Protein 3RWX (pdb70)

Structure (mmCIF, N/CA/C/O backbone):
data_3RWX
#
_entry.id   3RWX
#
_cell.length_a   154.154
_cell.length_b   154.154
_cell.length_c   40.164
_cell.angle_alpha   90.000
_cell.angle_beta   90.000
_cell.angle_gamma   120.000
#
_symmetry.space_group_name_H-M   'P 31 2 1'
#
loop_
_entity.id
_entity.type
_entity.pdbx_description
1 polymer 'Hypothetical bacterial outer membrane protein'
2 non-polymer 'SULFATE ION'
3 non-polymer GLYCEROL
4 water water
#
loop_
_atom_site.group_PDB
_atom_site.id
_atom_site.type_symbol
_atom_site.label_atom_id
_atom_site.label_alt_id
_atom_site.label_comp_id
_atom_site.label_asym_id
_atom_site.label_entity_id
_atom_site.label_seq_id
_atom_site.pdbx_PDB_ins_code
_atom_site.Cartn_x
_atom_site.Cartn_y
_atom_site.Cartn_z
_atom_site.occupancy
_atom_site.B_iso_or_equiv
_atom_site.auth_seq_id
_atom_site.auth_comp_id
_atom_site.auth_asym_id
_atom_site.auth_atom_id
_atom_site.pdbx_PDB_model_num
ATOM 1 N N . THR A 1 8 ? -21.290 27.312 25.252 1.00 54.84 30 THR A N 1
ATOM 2 C CA . THR A 1 8 ? -21.058 28.791 25.033 1.00 53.84 30 THR A CA 1
ATOM 3 C C . THR A 1 8 ? -20.815 29.154 23.560 1.00 52.18 30 THR A C 1
ATOM 4 O O . THR A 1 8 ? -19.794 28.791 22.962 1.00 52.77 30 THR A O 1
ATOM 8 N N . ASN A 1 9 ? -21.764 29.888 22.996 1.00 50.18 31 ASN A N 1
ATOM 9 C CA . ASN A 1 9 ? -21.732 30.244 21.587 1.00 48.57 31 ASN A CA 1
ATOM 10 C C . ASN A 1 9 ? -20.743 31.396 21.298 1.00 47.05 31 ASN A C 1
ATOM 11 O O . ASN A 1 9 ? -20.153 31.967 22.215 1.00 46.14 31 ASN A O 1
ATOM 27 N N . ALA A 1 11 ? -21.127 34.395 20.030 1.00 39.01 33 ALA A N 1
ATOM 28 C CA . ALA A 1 11 ? -21.586 35.708 20.494 1.00 37.30 33 ALA A CA 1
ATOM 29 C C . ALA A 1 11 ? -21.245 35.980 21.970 1.00 36.89 33 ALA A C 1
ATOM 30 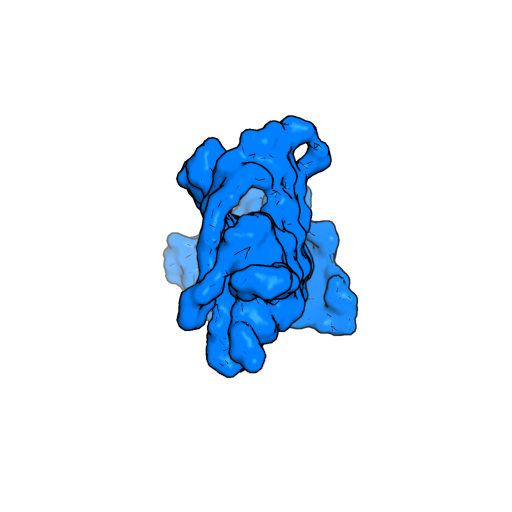O O . ALA A 1 11 ? -20.884 37.093 22.342 1.00 36.49 33 ALA A O 1
ATOM 32 N N . GLN A 1 12 ? -21.366 34.967 22.808 1.00 36.82 34 GLN A N 1
ATOM 33 C CA . GLN A 1 12 ? -21.055 35.109 24.219 1.00 37.19 34 GLN A CA 1
ATOM 34 C C . GLN A 1 12 ? -19.567 35.265 24.470 1.00 37.34 34 GLN A C 1
ATOM 35 O O . GLN A 1 12 ? -19.146 35.985 25.379 1.00 36.48 34 GLN A O 1
ATOM 41 N N . GLU A 1 13 ? -18.787 34.616 23.613 1.00 37.90 35 GLU A N 1
ATOM 42 C CA . GLU A 1 13 ? -17.338 34.670 23.638 1.00 38.47 35 GLU A CA 1
ATOM 43 C C . GLU A 1 13 ? -16.832 36.096 23.476 1.00 36.37 35 GLU A C 1
ATOM 44 O O . GLU A 1 13 ? -15.740 36.404 23.921 1.00 37.06 35 GLU A O 1
ATOM 50 N N . ILE A 1 14 ? -17.608 36.968 22.834 1.00 34.44 36 ILE A N 1
ATOM 51 C CA . ILE A 1 14 ? -17.186 38.379 22.665 1.00 32.63 36 ILE A CA 1
ATOM 52 C C . ILE A 1 14 ? -18.118 39.395 23.347 1.00 31.28 36 ILE A C 1
ATOM 53 O O . ILE A 1 14 ? -17.901 40.587 23.262 1.00 31.17 36 ILE A O 1
ATOM 58 N N . ALA A 1 15 ? -19.133 38.912 24.050 1.00 30.53 37 ALA A N 1
ATOM 59 C CA . ALA A 1 15 ? -20.067 39.768 24.778 1.00 29.29 37 ALA A CA 1
ATOM 60 C C . ALA A 1 15 ? -19.345 40.687 25.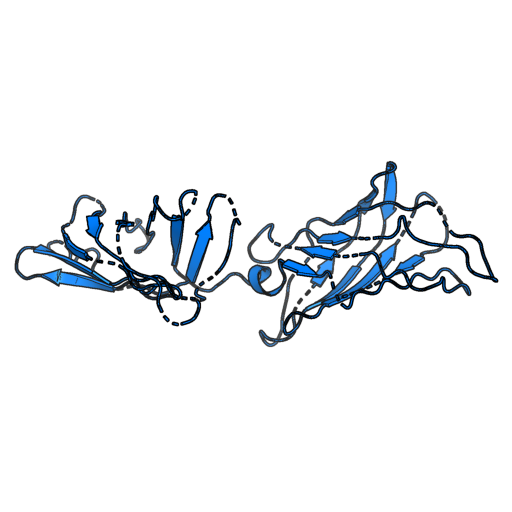766 1.00 28.39 37 ALA A C 1
ATOM 61 O O . ALA A 1 15 ? -18.356 40.282 26.395 1.00 29.02 37 ALA A O 1
ATOM 63 N N . GLY A 1 16 ? -19.842 41.914 25.904 1.00 26.75 38 GLY A N 1
ATOM 64 C CA . GLY A 1 16 ? -19.337 42.822 26.918 1.00 26.37 38 GLY A CA 1
ATOM 65 C C . GLY A 1 16 ? -19.423 44.319 26.658 1.00 25.29 38 GLY A C 1
ATOM 66 O O . GLY A 1 16 ? -19.780 44.762 25.584 1.00 24.82 38 GLY A O 1
ATOM 78 N N . TYR A 1 18 ? -17.063 47.506 26.525 1.00 24.67 40 TYR A N 1
ATOM 79 C CA . TYR A 1 18 ? -15.689 47.841 26.277 1.00 24.50 40 TYR A CA 1
ATOM 80 C C . TYR A 1 18 ? -15.551 49.338 26.280 1.00 24.59 40 TYR A C 1
ATOM 81 O O . TYR A 1 18 ? -16.354 50.029 25.664 1.00 24.51 40 TYR A O 1
ATOM 90 N N . GLU A 1 19 ? -14.529 49.842 26.965 1.00 25.85 41 GLU A N 1
ATOM 91 C CA . GLU A 1 19 ? -14.356 51.286 27.151 1.00 25.96 41 GLU A CA 1
ATOM 92 C C . GLU A 1 19 ? -13.068 51.776 26.551 1.00 25.87 41 GLU A C 1
ATOM 93 O O . GLU A 1 19 ? -12.026 51.106 26.639 1.00 26.60 41 GLU A O 1
ATOM 99 N N . GLY A 1 20 ? -13.125 52.952 25.936 1.00 25.26 42 GLY A N 1
ATOM 100 C CA . GLY A 1 20 ? -11.912 53.557 25.452 1.00 24.55 42 GLY A CA 1
ATOM 101 C C . GLY A 1 20 ? -12.158 54.900 24.830 1.00 24.32 42 GLY A C 1
ATOM 102 O O . GLY A 1 20 ? -12.937 55.713 25.356 1.00 24.24 42 GLY A O 1
ATOM 103 N N . TYR A 1 21 ? -11.484 55.141 23.710 1.00 23.88 43 TYR A N 1
ATOM 104 C CA . TYR A 1 21 ? -11.572 56.428 23.055 1.00 23.96 43 TYR A CA 1
ATOM 105 C C . TYR A 1 21 ? -11.648 56.256 21.535 1.00 24.14 43 TYR A C 1
ATOM 106 O O . TYR A 1 21 ? -11.418 55.172 21.005 1.00 23.91 43 TYR A O 1
ATOM 115 N N . SER A 1 22 ? -12.026 57.326 20.856 1.00 24.24 44 SER A N 1
ATOM 116 C CA . SER A 1 22 ? -12.304 57.259 19.451 1.00 25.06 44 SER A CA 1
ATOM 117 C C . SER A 1 22 ? -11.538 58.338 18.706 1.00 25.68 44 SER A C 1
ATOM 118 O O . SER A 1 22 ? -11.517 59.496 19.115 1.00 26.37 44 SER A O 1
ATOM 121 N N . ILE A 1 23 ? -10.900 57.925 17.618 1.00 26.24 45 ILE A N 1
ATOM 122 C CA . ILE A 1 23 ? -10.051 58.762 16.806 1.00 26.45 45 ILE A CA 1
ATOM 123 C C . ILE A 1 23 ? -10.587 58.801 15.381 1.00 26.33 45 ILE A C 1
ATOM 124 O O . ILE A 1 23 ? -10.918 57.769 14.815 1.00 26.12 45 ILE A O 1
ATOM 129 N N . GLY A 1 24 ? -10.643 60.000 14.806 1.00 26.32 46 GLY A N 1
ATOM 130 C CA . GLY A 1 24 ? -11.204 60.211 13.474 1.00 26.75 46 GLY A CA 1
ATOM 131 C C . GLY A 1 24 ? -10.205 60.661 12.422 1.00 26.73 46 GLY A C 1
ATOM 132 O O . GLY A 1 24 ? -9.278 61.409 12.711 1.00 26.74 46 GLY A O 1
ATOM 133 N N . ASN A 1 25 ? -10.418 60.210 11.191 1.00 27.56 47 ASN A N 1
ATOM 134 C CA . ASN A 1 25 ? -9.565 60.539 10.051 1.00 28.28 47 ASN A CA 1
ATOM 135 C C . ASN A 1 25 ? -10.491 60.716 8.870 1.00 27.93 47 ASN A C 1
ATOM 136 O O . ASN A 1 25 ? -11.395 59.906 8.679 1.00 27.91 47 ASN A O 1
ATOM 141 N N . CYS A 1 26 ? -10.290 61.798 8.111 1.00 27.52 48 CYS A N 1
ATOM 142 C CA . CYS A 1 26 ? -10.941 62.009 6.817 1.00 27.46 48 CYS A CA 1
ATOM 143 C C . CYS A 1 26 ? -9.949 62.719 5.889 1.00 27.95 48 CYS A C 1
ATOM 144 O O . CYS A 1 26 ? -8.776 62.810 6.208 1.00 26.86 48 CYS A O 1
ATOM 147 N N . ALA A 1 27 ? -10.422 63.225 4.752 1.00 29.03 49 ALA A N 1
ATOM 148 C CA . ALA A 1 27 ? -9.549 63.876 3.767 1.00 30.19 49 ALA A CA 1
ATOM 149 C C . ALA A 1 27 ? -8.944 65.156 4.325 1.00 30.53 49 ALA A C 1
ATOM 150 O O . ALA A 1 27 ? -7.867 65.581 3.899 1.00 30.30 49 ALA A O 1
ATOM 160 N N . PHE A 1 29 ? -8.651 66.012 7.928 1.00 29.16 51 PHE A N 1
ATOM 161 C CA . PHE A 1 29 ? -7.889 65.961 9.146 1.00 28.01 51 PHE A CA 1
ATOM 162 C C . PHE A 1 29 ? -7.554 64.548 9.488 1.00 27.45 51 PHE A C 1
ATOM 163 O O . PHE A 1 29 ? -8.190 63.607 9.006 1.00 28.10 51 PHE A O 1
ATOM 171 N N . THR A 1 30 ? -6.519 64.405 10.293 1.00 26.77 52 THR A N 1
ATOM 172 C CA A THR A 1 30 ? -6.115 63.104 10.755 0.50 26.91 52 THR A CA 1
ATOM 173 C CA B THR A 1 30 ? -6.075 63.111 10.743 0.50 26.81 52 THR A CA 1
ATOM 174 C C . THR A 1 30 ? -5.956 63.112 12.271 1.00 26.19 52 THR A C 1
ATOM 175 O O . THR A 1 30 ? -5.754 64.157 12.873 1.00 25.52 52 THR A O 1
ATOM 182 N N . ASP A 1 31 ? -6.091 61.935 12.878 1.00 26.25 53 ASP A N 1
ATOM 183 C CA . ASP A 1 31 ? -5.874 61.741 14.320 1.00 25.91 53 ASP A CA 1
ATOM 184 C C . ASP A 1 31 ? -6.644 62.701 15.231 1.00 25.57 53 ASP A C 1
ATOM 185 O O . ASP A 1 31 ? -6.120 63.204 16.185 1.00 25.23 53 ASP A O 1
ATOM 190 N N . TYR A 1 32 ? -7.916 62.893 14.939 1.00 26.07 54 TYR A N 1
ATOM 191 C CA . TYR A 1 32 ? -8.759 63.805 15.664 1.00 26.38 54 TYR A CA 1
ATOM 192 C C . TYR A 1 32 ? -9.574 63.042 16.709 1.00 26.23 54 TYR A C 1
ATOM 193 O O . TYR A 1 32 ? -10.122 61.997 16.426 1.00 27.16 54 TYR A O 1
ATOM 202 N N . VAL A 1 33 ? -9.665 63.559 17.919 1.00 25.79 55 VAL A N 1
ATOM 203 C CA . VAL A 1 33 ? -10.403 62.875 18.964 1.00 25.34 55 VAL A CA 1
ATOM 204 C C . VAL A 1 33 ? -11.901 63.105 18.791 1.00 26.21 55 VAL A C 1
ATOM 205 O O . VAL A 1 33 ? -12.395 64.233 18.886 1.00 26.62 55 VAL A O 1
ATOM 217 N N . GLY A 1 35 ? -14.007 61.261 20.627 1.00 28.50 57 GLY A N 1
ATOM 218 C CA . GLY A 1 35 ? -14.501 61.083 21.995 1.00 29.07 57 GLY A CA 1
ATOM 219 C C . GLY A 1 35 ? -13.451 60.458 22.886 1.00 29.72 57 GLY A C 1
ATOM 220 O O . GLY A 1 35 ? -12.700 59.578 22.460 1.00 29.65 57 GLY A O 1
ATOM 221 N N . GLU A 1 36 ? -13.404 60.909 24.133 1.00 31.28 58 GLU A N 1
ATOM 222 C CA . GLU A 1 36 ? -12.429 60.422 25.100 1.00 32.36 58 GLU A CA 1
ATOM 223 C C . GLU A 1 36 ? -12.952 59.263 25.900 1.00 32.70 58 GLU A C 1
ATOM 224 O O . GLU A 1 36 ? -12.155 58.452 26.346 1.00 34.19 58 GLU A O 1
ATOM 237 N N . SER A 1 38 ? -15.465 56.769 25.075 1.00 29.04 60 SER A N 1
ATOM 238 C CA . SER A 1 38 ? -16.363 56.036 24.208 1.00 28.12 60 SER A CA 1
ATOM 239 C C . SER A 1 38 ? -16.698 54.693 24.808 1.00 27.18 60 SER A C 1
ATOM 240 O O . SER A 1 38 ? -15.903 54.155 25.571 1.00 27.44 60 SER A O 1
ATOM 243 N N . VAL A 1 39 ? -17.860 54.142 24.449 1.00 26.26 61 VAL A N 1
ATOM 244 C CA . VAL A 1 39 ? -18.311 52.827 24.960 1.00 25.57 61 VAL A CA 1
ATOM 245 C C . VAL A 1 39 ? -18.807 51.994 23.797 1.00 25.65 61 VAL A C 1
ATOM 246 O O . VAL A 1 39 ? -19.573 52.479 22.972 1.00 25.53 61 VAL A O 1
ATOM 250 N N . ALA A 1 40 ? -18.358 50.744 23.708 1.00 25.90 62 ALA A N 1
ATOM 251 C CA . ALA A 1 40 ? -18.947 49.781 22.763 1.00 25.47 62 ALA A CA 1
ATOM 252 C C . ALA A 1 40 ? -19.523 48.621 23.555 1.00 25.81 62 ALA A C 1
ATOM 253 O O . ALA A 1 40 ? -18.870 48.089 24.434 1.00 26.97 62 ALA A O 1
ATOM 255 N N . THR A 1 41 ? -20.761 48.250 23.253 1.00 26.09 63 THR A N 1
ATOM 256 C CA . THR A 1 41 ? -21.475 47.208 23.953 1.00 25.95 63 THR A CA 1
ATOM 257 C C . THR A 1 41 ? -21.917 46.143 22.961 1.00 25.75 63 THR A C 1
ATOM 258 O O . THR A 1 41 ? -22.545 46.436 21.976 1.00 26.11 63 THR A O 1
ATOM 262 N N . ILE A 1 42 ? -21.546 44.905 23.229 1.00 25.87 64 ILE A N 1
ATOM 263 C CA . ILE A 1 42 ? -21.900 43.772 22.408 1.00 25.74 64 ILE A CA 1
ATOM 264 C C . ILE A 1 42 ? -22.751 42.830 23.252 1.00 26.26 64 ILE A C 1
ATOM 265 O O . ILE A 1 42 ? -22.274 42.313 24.262 1.00 26.72 64 ILE A O 1
ATOM 270 N N . VAL A 1 43 ? -23.995 42.616 22.843 1.00 25.91 65 VAL A N 1
ATOM 271 C CA . VAL A 1 43 ? -24.926 41.828 23.603 1.00 26.18 65 VAL A CA 1
ATOM 272 C C . VAL A 1 43 ? -25.530 40.701 22.734 1.00 27.29 65 VAL A C 1
ATOM 273 O O . VAL A 1 43 ? -26.174 40.983 21.729 1.00 27.07 65 VAL A O 1
ATOM 277 N N . PRO A 1 44 ? -25.349 39.433 23.136 1.00 28.32 66 PRO A N 1
ATOM 278 C CA . PRO A 1 44 ? -25.949 38.281 22.456 1.00 29.22 66 PRO A CA 1
ATOM 279 C C . PRO A 1 44 ? -27.470 38.242 22.438 1.00 29.93 66 PRO A C 1
ATOM 280 O O . PRO A 1 44 ? -28.112 38.632 23.407 1.00 29.93 66 PRO A O 1
ATOM 284 N N . ASN A 1 45 ? -28.023 37.775 21.319 1.00 30.72 67 ASN A N 1
ATOM 285 C CA . ASN A 1 45 ? -29.455 37.527 21.176 1.00 31.90 67 ASN A CA 1
ATOM 286 C C . ASN A 1 45 ? -29.714 36.050 21.375 1.00 32.98 67 ASN A C 1
ATOM 287 O O . ASN A 1 45 ? -28.786 35.253 21.331 1.00 32.66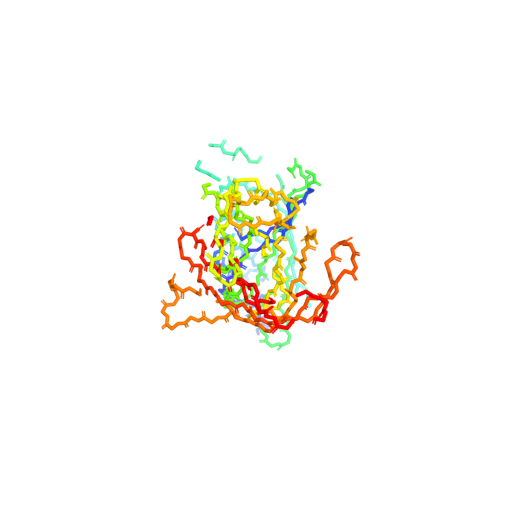 67 ASN A O 1
ATOM 292 N N . GLU A 1 46 ? -30.972 35.677 21.579 1.00 34.90 68 GLU A N 1
ATOM 293 C CA . GLU A 1 46 ? -31.312 34.262 21.776 1.00 37.00 68 GLU A CA 1
ATOM 294 C C . GLU A 1 46 ? -30.862 33.375 20.609 1.00 36.59 68 GLU A C 1
ATOM 295 O O . GLU A 1 46 ? -30.471 32.244 20.827 1.00 37.58 68 GLU A O 1
ATOM 301 N N . ASP A 1 47 ? -30.893 33.894 19.381 1.00 36.06 69 ASP A N 1
ATOM 302 C CA . ASP A 1 47 ? -30.523 33.112 18.193 1.00 36.00 69 ASP A CA 1
ATOM 303 C C . ASP A 1 47 ? -29.026 33.037 17.913 1.00 35.24 69 ASP A C 1
ATOM 304 O O . ASP A 1 47 ? -28.627 32.515 16.870 1.00 35.01 69 ASP A O 1
ATOM 309 N N . GLY A 1 48 ? -28.194 33.600 18.791 1.00 34.20 70 GLY A N 1
ATOM 310 C CA . GLY A 1 48 ? -26.741 33.589 18.565 1.00 33.25 70 GLY A CA 1
ATOM 311 C C . GLY A 1 48 ? -26.157 34.758 17.783 1.00 31.94 70 GLY A C 1
ATOM 312 O O . GLY A 1 48 ? -24.945 34.801 17.563 1.00 31.31 70 GLY A O 1
ATOM 313 N N . THR A 1 49 ? -26.997 35.711 17.374 1.00 30.70 71 THR A N 1
ATOM 314 C CA . THR A 1 49 ? -26.512 36.952 16.802 1.00 29.44 71 THR A CA 1
ATOM 315 C C . THR A 1 49 ? -26.176 37.945 17.928 1.00 29.04 71 THR A C 1
ATOM 316 O O . THR A 1 49 ? -26.379 37.643 19.111 1.00 28.63 71 THR A O 1
ATOM 320 N N . ILE A 1 50 ? -25.640 39.112 17.555 1.00 27.81 72 ILE A N 1
ATOM 321 C CA . ILE A 1 50 ? -25.357 40.161 18.508 1.00 27.20 72 ILE A CA 1
ATOM 322 C C . ILE A 1 50 ? -25.958 41.492 18.071 1.00 27.15 72 ILE A C 1
ATOM 323 O O . ILE A 1 50 ? -26.160 41.759 16.878 1.00 27.03 72 ILE A O 1
ATOM 328 N N . ASN A 1 51 ? -26.262 42.308 19.070 1.00 26.67 73 ASN A N 1
ATOM 329 C CA . ASN A 1 51 ? -26.500 43.720 18.883 1.00 26.34 73 ASN A CA 1
ATOM 330 C C . ASN A 1 51 ? -25.288 44.500 19.388 1.00 25.71 73 ASN A C 1
ATOM 331 O O . ASN A 1 51 ? -24.768 44.215 20.458 1.00 25.20 73 ASN A O 1
ATOM 336 N N . VAL A 1 52 ? -24.860 45.480 18.605 1.00 25.24 74 VAL A N 1
ATOM 337 C CA . VAL A 1 52 ? -23.714 46.289 18.940 1.00 24.94 74 VAL A CA 1
ATOM 338 C C . VAL A 1 52 ? -24.176 47.727 19.045 1.00 24.81 74 VAL A C 1
ATOM 339 O O . VAL A 1 52 ? -24.843 48.226 18.150 1.00 24.79 74 VAL A O 1
ATOM 343 N N . THR A 1 53 ? -23.811 48.378 20.138 1.00 25.09 75 THR A N 1
ATOM 344 C CA . THR A 1 53 ? -23.987 49.811 20.291 1.00 25.97 75 THR A CA 1
ATOM 345 C C . THR A 1 53 ? -22.603 50.448 20.514 1.00 26.08 75 THR A C 1
ATOM 346 O O . THR A 1 53 ? -21.905 50.090 21.439 1.00 26.60 75 THR A O 1
ATOM 350 N N . TYR A 1 54 ? -22.218 51.378 19.650 1.00 26.05 76 TYR A N 1
ATOM 351 C CA . TYR A 1 54 ? -20.949 52.054 19.752 1.00 25.93 76 TYR A CA 1
ATOM 352 C C . TYR A 1 54 ? -21.193 53.540 19.891 1.00 26.61 76 TYR A C 1
ATOM 353 O O . TYR A 1 54 ? -21.573 54.203 18.929 1.00 27.08 76 TYR A O 1
ATOM 362 N N . ASP A 1 55 ? -21.015 54.049 21.103 1.00 27.28 77 ASP A N 1
ATOM 363 C CA A ASP A 1 55 ? -21.111 55.475 21.355 0.50 27.33 77 ASP A CA 1
ATOM 364 C CA B ASP A 1 55 ? -21.115 55.476 21.378 0.50 28.00 77 ASP A CA 1
ATOM 365 C C . ASP A 1 55 ? -19.718 56.061 21.216 1.00 27.52 77 ASP A C 1
ATOM 366 O O . ASP A 1 55 ? -18.883 55.934 22.102 1.00 27.87 77 ASP A O 1
ATOM 375 N N . SER A 1 56 ? -19.464 56.684 20.079 1.00 27.65 78 SER A N 1
ATOM 376 C CA . SER A 1 56 ? -18.146 57.158 19.754 1.00 27.83 78 SER A CA 1
ATOM 377 C C . SER A 1 56 ? -17.816 58.452 20.422 1.00 28.45 78 SER A C 1
ATOM 378 O O . SER A 1 56 ? -16.643 58.812 20.461 1.00 29.27 78 SER A O 1
ATOM 381 N N . GLY A 1 57 ? -18.842 59.177 20.872 1.00 29.17 79 GLY A N 1
ATOM 382 C CA . GLY A 1 57 ? -18.691 60.531 21.373 1.00 29.31 79 GLY A CA 1
ATOM 383 C C . GLY A 1 57 ? -19.033 61.597 20.347 1.00 30.06 79 GLY A C 1
ATOM 384 O O . GLY A 1 57 ? -19.263 62.753 20.687 1.00 30.85 79 GLY A O 1
ATOM 385 N N . SER A 1 58 ? -19.037 61.237 19.076 1.00 30.62 80 SER A N 1
ATOM 386 C CA . SER A 1 58 ? -19.475 62.156 18.036 1.00 31.09 80 SER A CA 1
ATOM 387 C C . SER A 1 58 ? -20.498 61.449 17.150 1.00 31.28 80 SER A C 1
ATOM 388 O O . SER A 1 58 ? -20.620 61.722 15.954 1.00 31.52 80 SER A O 1
ATOM 391 N N . GLY A 1 59 ? -21.256 60.541 17.756 1.00 31.22 81 GLY A N 1
ATOM 392 C CA . GLY A 1 59 ? -22.212 59.739 17.017 1.00 31.33 81 GLY A CA 1
ATOM 393 C C . GLY A 1 59 ? -22.336 58.358 17.610 1.00 31.05 81 GLY A C 1
ATOM 394 O O . GLY A 1 59 ? -21.346 57.765 17.992 1.00 30.52 81 GLY A O 1
ATOM 395 N N . GLU A 1 60 ? -23.566 57.864 17.687 1.00 31.57 82 GLU A N 1
ATOM 396 C CA . GLU A 1 60 ? -23.857 56.529 18.157 1.00 31.92 82 GLU A CA 1
ATOM 397 C C . GLU A 1 60 ? -24.196 55.599 16.995 1.00 31.28 82 GLU A C 1
ATOM 398 O O . GLU A 1 60 ? -25.178 55.818 16.281 1.00 30.80 82 GLU A O 1
ATOM 404 N N . PHE A 1 61 ? -23.392 54.542 16.850 1.00 30.23 83 PHE A N 1
ATOM 405 C CA . PHE A 1 61 ? -23.508 53.594 15.770 1.00 29.78 83 PHE A CA 1
ATOM 406 C C . PHE A 1 61 ? -24.151 52.300 16.260 1.00 30.36 83 PHE A C 1
ATOM 407 O O . PHE A 1 61 ? -23.573 51.646 17.120 1.00 30.29 83 PHE A O 1
ATOM 426 N N . LEU A 1 63 ? -25.964 48.408 15.417 1.00 30.87 85 LEU A N 1
ATOM 427 C CA . LEU A 1 63 ? -26.256 47.298 14.527 1.00 30.99 85 LEU A CA 1
ATOM 428 C C . LEU A 1 63 ? -27.027 46.242 15.303 1.00 31.31 85 LEU A C 1
ATOM 429 O O . LEU A 1 63 ? -26.715 45.966 16.460 1.00 31.27 85 LEU A O 1
ATOM 434 N N . ASN A 1 64 ? -27.989 45.627 14.645 1.00 32.19 86 ASN A N 1
ATOM 435 C CA . ASN A 1 64 ? -28.810 44.606 15.237 1.00 33.58 86 ASN A CA 1
ATOM 436 C C . ASN A 1 64 ? -28.732 43.278 14.468 1.00 33.07 86 ASN A C 1
ATOM 437 O O . ASN A 1 64 ? -28.569 43.266 13.259 1.00 31.51 86 ASN A O 1
ATOM 442 N N . ASN A 1 65 ? -28.791 42.169 15.206 1.00 32.93 87 ASN A N 1
ATOM 443 C CA . ASN A 1 65 ? -28.914 40.833 14.613 1.00 33.01 87 ASN A CA 1
ATOM 444 C C . ASN A 1 65 ? -27.803 40.461 13.642 1.00 33.18 87 ASN A C 1
ATOM 445 O O . ASN A 1 65 ? -28.055 39.872 12.597 1.00 34.63 87 ASN A O 1
ATOM 450 N N . ILE A 1 66 ? -26.577 40.779 14.024 1.00 32.79 88 ILE A N 1
ATOM 451 C CA . ILE A 1 66 ? -25.388 40.512 13.240 1.00 32.99 88 ILE A CA 1
ATOM 452 C C . ILE A 1 66 ? -24.801 39.168 13.637 1.00 33.43 88 ILE A C 1
ATOM 453 O O . ILE A 1 66 ? -24.774 38.822 14.824 1.00 32.85 88 ILE A O 1
ATOM 477 N N . VAL A 1 68 ? -21.663 36.370 14.012 1.00 34.89 90 VAL A N 1
ATOM 478 C CA . VAL A 1 68 ? -20.259 36.423 14.454 1.00 35.20 90 VAL A CA 1
ATOM 479 C C . VAL A 1 68 ? -19.441 35.291 13.835 1.00 37.39 90 VAL A C 1
ATOM 480 O O . VAL A 1 68 ? -19.893 34.154 13.820 1.00 37.71 90 VAL A O 1
ATOM 484 N N . THR A 1 69 ? -18.237 35.612 13.343 1.00 39.36 91 THR A N 1
ATOM 485 C CA . THR A 1 69 ? -17.292 34.615 12.781 1.00 41.58 91 THR A CA 1
ATOM 486 C C . THR A 1 69 ? -15.854 34.833 13.240 1.00 41.75 91 THR A C 1
ATOM 487 O O . THR A 1 69 ? -15.291 35.903 13.060 1.00 41.24 91 THR A O 1
ATOM 491 N N . SER A 1 70 ? -15.251 33.797 13.800 1.00 43.07 92 SER A N 1
ATOM 492 C CA . SER A 1 70 ? -13.861 33.873 14.267 1.00 43.36 92 SER A CA 1
ATOM 493 C C . SER A 1 70 ? -13.611 35.181 15.056 1.00 41.98 92 SER A C 1
ATOM 494 O O . SER A 1 70 ? -12.619 35.883 14.802 1.00 42.69 92 SER A O 1
ATOM 507 N N . THR A 1 72 ? -15.117 38.003 15.011 1.00 36.47 94 THR A N 1
ATOM 508 C CA . THR A 1 72 ? -15.159 39.138 14.112 1.00 35.40 94 THR A CA 1
ATOM 509 C C . THR A 1 72 ? -16.599 39.364 13.713 1.00 34.24 94 THR A C 1
ATOM 510 O O . THR A 1 72 ? -17.395 38.421 13.677 1.00 34.87 94 THR A O 1
ATOM 514 N N . PHE A 1 73 ? -16.941 40.610 13.438 1.00 32.47 95 PHE A N 1
ATOM 515 C CA . PHE A 1 73 ? -18.258 40.933 12.935 1.00 31.86 95 PHE A CA 1
ATOM 516 C C . PHE A 1 73 ? -18.211 42.171 12.076 1.00 31.27 95 PHE A C 1
ATOM 517 O O . PHE A 1 73 ? -17.237 42.928 12.111 1.00 30.87 95 PHE A O 1
ATOM 525 N N . GLU A 1 74 ? -19.279 42.370 11.318 1.00 31.12 96 GLU A N 1
ATOM 526 C CA . GLU A 1 74 ? -19.407 43.535 10.477 1.00 31.57 96 GLU A CA 1
ATOM 527 C C . GLU A 1 74 ? -20.851 43.804 10.153 1.00 30.75 96 GLU A C 1
ATOM 528 O O . GLU A 1 74 ? -21.698 42.940 10.340 1.00 30.70 96 GLU A O 1
ATOM 534 N N . GLY A 1 75 ? -21.133 45.017 9.692 1.00 29.86 97 GLY A N 1
ATOM 535 C CA . GLY A 1 75 ? -22.483 45.361 9.289 1.00 29.95 97 GLY A CA 1
ATOM 536 C C . GLY A 1 75 ? -22.590 46.797 8.865 1.00 29.64 97 GLY A C 1
ATOM 537 O O . GLY A 1 75 ? -21.618 47.534 8.949 1.00 28.95 97 GLY A O 1
ATOM 538 N N . SER A 1 76 ? -23.775 47.191 8.423 1.00 29.96 98 SER A N 1
ATOM 539 C CA . SER A 1 76 ? -24.010 48.554 7.981 1.00 31.27 98 SER A CA 1
ATOM 540 C C . SER A 1 76 ? -25.269 49.131 8.604 1.00 30.54 98 SER A C 1
ATOM 541 O O . SER A 1 76 ? -26.088 48.405 9.112 1.00 30.71 98 SER A O 1
ATOM 544 N N . GLY A 1 77 ? -25.392 50.447 8.578 1.00 30.67 99 GLY A N 1
ATOM 545 C CA . GLY A 1 77 ? -26.546 51.125 9.124 1.00 30.84 99 GLY A CA 1
ATOM 546 C C . GLY A 1 77 ? -26.478 52.619 8.873 1.00 32.07 99 GLY A C 1
ATOM 547 O O . GLY A 1 77 ? -25.775 53.089 7.970 1.00 32.11 99 GLY A O 1
ATOM 548 N N . GLN A 1 78 ? -27.213 53.362 9.691 1.00 32.77 100 GLN A N 1
ATOM 549 C CA A GLN A 1 78 ? -27.312 54.806 9.586 0.50 33.20 100 GLN A CA 1
ATOM 550 C CA B GLN A 1 78 ? -27.286 54.803 9.572 0.50 33.24 100 GLN A CA 1
ATOM 551 C C . GLN A 1 78 ? -26.926 55.465 10.908 1.00 32.96 100 GLN A C 1
ATOM 552 O O . GLN A 1 78 ? -27.288 54.976 11.964 1.00 32.43 100 GLN A O 1
ATOM 563 N N . VAL A 1 79 ? -26.225 56.591 10.846 1.00 33.15 101 VAL A N 1
ATOM 564 C CA . VAL A 1 79 ? -25.818 57.311 12.036 1.00 33.70 101 VAL A CA 1
ATOM 565 C C . VAL A 1 79 ? -26.160 58.784 11.884 1.00 35.92 101 VAL A C 1
ATOM 566 O O . VAL A 1 79 ? -26.035 59.343 10.791 1.00 36.57 101 VAL A O 1
ATOM 570 N N . GLU A 1 80 ? -26.596 59.402 12.971 1.00 37.52 102 GLU A N 1
ATOM 571 C CA . GLU A 1 80 ? -26.676 60.849 13.049 1.00 39.58 102 GLU A CA 1
ATOM 572 C C . GLU A 1 80 ? -25.433 61.380 13.767 1.00 38.66 102 GLU A C 1
ATOM 573 O O . GLU A 1 80 ? -25.354 61.317 14.997 1.00 39.09 102 GLU A O 1
ATOM 579 N N . LEU A 1 81 ? -24.470 61.883 13.001 1.00 38.25 103 LEU A N 1
ATOM 580 C CA . LEU A 1 81 ? -23.232 62.444 13.554 1.00 38.15 103 LEU A CA 1
ATOM 581 C C . LEU A 1 81 ? -23.449 63.690 14.417 1.00 39.04 103 LEU A C 1
ATOM 582 O O . LEU A 1 81 ? -24.286 64.535 14.127 1.00 39.73 103 LEU A O 1
ATOM 587 N N . SER A 1 82 ? -22.677 63.784 15.486 1.00 39.55 104 SER A N 1
ATOM 588 C CA . SER A 1 82 ? -22.695 64.959 16.350 1.00 40.81 104 SER A CA 1
ATOM 589 C C . SER A 1 82 ? -21.280 65.356 16.687 1.00 41.17 104 SER A C 1
ATOM 590 O O . SER A 1 82 ? -20.862 65.254 17.821 1.00 40.86 104 SER A O 1
ATOM 601 N N . ASN A 1 84 ? -20.712 68.396 16.133 1.00 48.99 106 ASN A N 1
ATOM 602 C CA . ASN A 1 84 ? -21.353 69.539 16.796 1.00 51.87 106 ASN A CA 1
ATOM 603 C C . ASN A 1 84 ? -22.850 69.299 17.094 1.00 54.39 106 ASN A C 1
ATOM 604 O O . ASN A 1 84 ? -23.454 68.307 16.640 1.00 55.14 106 ASN A O 1
ATOM 609 N N . ASP A 1 85 ? -23.454 70.218 17.843 1.00 56.95 107 ASP A N 1
ATOM 610 C CA . ASP A 1 85 ? -24.864 70.087 18.235 1.00 59.32 107 ASP A CA 1
ATOM 611 C C . ASP A 1 85 ? -25.837 70.036 17.030 1.00 61.04 107 ASP A C 1
ATOM 612 O O . ASP A 1 85 ? -26.896 69.411 17.120 1.00 62.01 107 ASP A O 1
ATOM 625 N N . PRO A 1 87 ? -28.295 69.848 13.651 1.00 65.31 109 PRO A N 1
ATOM 626 C CA . PRO A 1 87 ? -29.073 68.690 13.126 1.00 65.53 109 PRO A CA 1
ATOM 627 C C . PRO A 1 87 ? -28.440 68.007 11.892 1.00 64.71 109 PRO A C 1
ATOM 628 O O . PRO A 1 87 ? -28.862 68.249 10.744 1.00 65.81 109 PRO A O 1
ATOM 632 N N . ALA A 1 88 ? -27.428 67.165 12.158 1.00 62.64 110 ALA A N 1
ATOM 633 C CA . ALA A 1 88 ? -26.710 66.403 11.115 1.00 60.87 110 ALA A CA 1
ATOM 634 C C . ALA A 1 88 ? -27.541 65.190 10.689 1.00 59.68 110 ALA A C 1
ATOM 635 O O . ALA A 1 88 ? -27.630 64.197 11.429 1.00 59.88 110 ALA A O 1
ATOM 637 N N . GLY A 1 89 ? -28.153 65.285 9.506 1.00 58.24 111 GLY A N 1
ATOM 638 C CA . GLY A 1 89 ? -29.046 64.251 8.990 1.00 56.61 111 GLY A CA 1
ATOM 639 C C . GLY A 1 89 ? -28.371 62.899 8.860 1.00 53.71 111 GLY A C 1
ATOM 640 O O . GLY A 1 89 ? -27.151 62.792 8.907 1.00 52.80 111 GLY A O 1
ATOM 641 N N . ALA A 1 90 ? -29.179 61.865 8.681 1.00 51.63 112 ALA A N 1
ATOM 642 C CA . ALA A 1 90 ? -28.697 60.500 8.731 1.00 48.97 112 ALA A CA 1
ATOM 643 C C . ALA A 1 90 ? -27.770 60.166 7.572 1.00 47.29 112 ALA A C 1
ATOM 644 O O . ALA A 1 90 ? -28.079 60.465 6.422 1.00 48.09 112 ALA A O 1
ATOM 657 N N . ASP A 1 92 ? -25.169 56.903 5.870 1.00 39.22 114 ASP A N 1
ATOM 658 C CA . ASP A 1 92 ? -24.887 55.472 5.841 1.00 37.40 114 ASP A CA 1
ATOM 659 C C . ASP A 1 92 ? -23.505 55.189 6.366 1.00 35.00 114 ASP A C 1
ATOM 660 O O . ASP A 1 92 ? -22.570 55.939 6.077 1.00 34.95 114 ASP A O 1
ATOM 665 N N . PHE A 1 93 ? -23.365 54.095 7.109 1.00 32.44 115 PHE A N 1
ATOM 666 C CA . PHE A 1 93 ? -22.056 53.674 7.552 1.00 30.60 115 PHE A CA 1
ATOM 667 C C . PHE A 1 93 ? -21.892 52.178 7.456 1.00 29.87 115 PHE A C 1
ATOM 668 O O . PHE A 1 93 ? -22.868 51.451 7.453 1.00 29.11 115 PHE A O 1
ATOM 676 N N . THR A 1 94 ? -20.638 51.739 7.388 1.00 29.65 116 THR A N 1
ATOM 677 C CA . THR A 1 94 ? -20.288 50.343 7.574 1.00 29.57 116 THR A CA 1
ATOM 678 C C . THR A 1 94 ? -19.361 50.229 8.788 1.00 29.42 116 THR A C 1
ATOM 679 O O . THR A 1 94 ? -18.557 51.127 9.056 1.00 28.85 116 THR A O 1
ATOM 683 N N . LEU A 1 95 ? -19.463 49.116 9.512 1.00 29.68 117 LEU A N 1
ATOM 684 C CA . LEU A 1 95 ? -18.670 48.901 10.726 1.00 29.48 117 LEU A CA 1
ATOM 685 C C . LEU A 1 95 ? -18.047 47.516 10.732 1.00 30.62 117 LEU A C 1
ATOM 686 O O . LEU A 1 95 ? -18.694 46.552 10.359 1.00 31.99 117 LEU A O 1
ATOM 691 N N . THR A 1 96 ? -16.785 47.424 11.138 1.00 31.09 118 THR A N 1
ATOM 692 C CA A THR A 1 96 ? -16.107 46.146 11.310 0.50 31.44 118 THR A CA 1
ATOM 693 C CA B THR A 1 96 ? -16.112 46.146 11.320 0.50 31.37 118 THR A CA 1
ATOM 694 C C . THR A 1 96 ? -15.586 46.119 12.735 1.00 30.98 118 THR A C 1
ATOM 695 O O . THR A 1 96 ? -15.241 47.155 13.276 1.00 31.45 118 THR A O 1
ATOM 702 N N . GLY A 1 97 ? -15.553 44.942 13.347 1.00 30.93 119 GLY A N 1
ATOM 703 C CA . GLY A 1 97 ? -15.059 44.798 14.705 1.00 30.21 119 GLY A CA 1
ATOM 704 C C . GLY A 1 97 ? -14.430 43.445 14.923 1.00 31.04 119 GLY A C 1
ATOM 705 O O . GLY A 1 97 ? -14.805 42.476 14.297 1.00 30.61 119 GLY A O 1
ATOM 706 N N . SER A 1 98 ? -13.469 43.379 15.826 1.00 32.00 120 SER A N 1
ATOM 707 C CA . SER A 1 98 ? -12.861 42.114 16.195 1.00 33.78 120 SER A CA 1
ATOM 708 C C . SER A 1 98 ? -12.280 42.170 17.603 1.00 34.73 120 SER A C 1
ATOM 709 O O . SER A 1 98 ? -11.851 43.232 18.067 1.00 33.97 120 SER A O 1
ATOM 712 N N . ILE A 1 99 ? -12.262 41.025 18.273 1.00 36.86 121 ILE A N 1
ATOM 713 C CA . ILE A 1 99 ? -11.698 40.938 19.603 1.00 38.71 121 ILE A CA 1
ATOM 714 C C . ILE A 1 99 ? -10.453 40.108 19.484 1.00 41.43 121 ILE A C 1
ATOM 715 O O . ILE A 1 99 ? -10.500 39.016 18.948 1.00 42.14 121 ILE A O 1
ATOM 720 N N . ASP A 1 100 ? -9.333 40.646 19.958 1.00 44.11 122 ASP A N 1
ATOM 721 C CA . ASP A 1 100 ? -8.060 39.947 19.860 1.00 46.80 122 ASP A CA 1
ATOM 722 C C . ASP A 1 100 ? -7.912 38.933 20.993 1.00 49.37 122 ASP A C 1
ATOM 723 O O . ASP A 1 100 ? -8.764 38.847 21.897 1.00 49.63 122 ASP A O 1
ATOM 728 N N . GLU A 1 101 ? -6.823 38.168 20.944 1.00 51.75 123 GLU A N 1
ATOM 729 C CA A GLU A 1 101 ? -6.577 37.067 21.879 0.50 53.20 123 GLU A CA 1
ATOM 730 C CA B GLU A 1 101 ? -6.645 37.060 21.896 0.50 53.27 123 GLU A CA 1
ATOM 731 C C . GLU A 1 101 ? -6.517 37.516 23.357 1.00 53.55 123 GLU A C 1
ATOM 732 O O . GLU A 1 101 ? -6.786 36.720 24.271 1.00 54.60 123 GLU A O 1
ATOM 743 N N . GLN A 1 102 ? -6.161 38.788 23.593 1.00 52.97 124 GLN A N 1
ATOM 744 C CA . GLN A 1 102 ? -6.161 39.346 24.965 1.00 53.18 124 GLN A CA 1
ATOM 745 C C . GLN A 1 102 ? -7.499 40.002 25.317 1.00 51.13 124 GLN A C 1
ATOM 746 O O . GLN A 1 102 ? -7.561 40.803 26.239 1.00 50.91 124 GLN A O 1
ATOM 752 N N . GLN A 1 103 ? -8.554 39.689 24.566 1.00 49.47 125 GLN A N 1
ATOM 753 C CA . GLN A 1 103 ? -9.906 40.178 24.857 1.00 48.13 125 GLN A CA 1
ATOM 754 C C . GLN A 1 103 ? -10.085 41.698 24.635 1.00 44.97 125 GLN A C 1
ATOM 755 O O . GLN A 1 103 ? -10.979 42.306 25.211 1.00 44.33 125 GLN A O 1
ATOM 772 N N . LEU A 1 105 ? -11.004 44.936 22.208 1.00 34.75 127 LEU A N 1
ATOM 773 C CA . LEU A 1 105 ? -11.866 45.220 21.092 1.00 32.78 127 LEU A CA 1
ATOM 774 C C . LEU A 1 105 ? -11.215 46.230 20.195 1.00 31.99 127 LEU A C 1
ATOM 775 O O . LEU A 1 105 ? -10.671 47.259 20.635 1.00 30.78 127 LEU A O 1
ATOM 780 N N . THR A 1 106 ? -11.241 45.911 18.914 1.00 31.88 128 THR A N 1
ATOM 781 C CA . THR A 1 106 ? -10.901 46.889 17.917 1.00 31.58 128 THR A CA 1
ATOM 782 C C . THR A 1 106 ? -12.100 47.036 17.014 1.00 31.06 128 THR A C 1
ATOM 783 O O . THR A 1 106 ? -12.734 46.073 16.623 1.00 29.78 128 THR A O 1
ATOM 787 N N . LEU A 1 107 ? -12.396 48.279 16.696 1.00 31.48 129 LEU A N 1
ATOM 788 C CA . LEU A 1 107 ? -13.600 48.613 15.986 1.00 31.92 129 LEU A CA 1
ATOM 789 C C . LEU A 1 107 ? -13.341 49.816 15.077 1.00 31.96 129 LEU A C 1
ATOM 790 O O . LEU A 1 107 ? -12.605 50.735 15.439 1.00 31.50 129 LEU A O 1
ATOM 806 N N . VAL A 1 109 ? -15.324 52.293 11.914 1.00 30.82 131 VAL A N 1
ATOM 807 C CA . VAL A 1 109 ? -16.485 52.608 11.123 1.00 30.85 131 VAL A CA 1
ATOM 808 C C . VAL A 1 109 ? -16.068 53.512 9.975 1.00 30.92 131 VAL A C 1
ATOM 809 O O . VAL A 1 109 ? -15.145 54.329 10.112 1.00 30.87 131 VAL A O 1
ATOM 813 N N . ASN A 1 110 ? -16.710 53.301 8.827 1.00 31.19 132 ASN A N 1
ATOM 814 C CA A ASN A 1 110 ? -16.522 54.135 7.644 0.50 30.93 132 ASN A CA 1
ATOM 815 C CA B ASN A 1 110 ? -16.515 54.120 7.640 0.50 31.80 132 ASN A CA 1
ATOM 816 C C . ASN A 1 110 ? -17.827 54.853 7.324 1.00 31.60 132 ASN A C 1
ATOM 817 O O . ASN A 1 110 ? -18.906 54.230 7.269 1.00 31.73 132 ASN A O 1
ATOM 826 N N . VAL A 1 111 ? -17.742 56.173 7.148 1.00 31.18 133 VAL A N 1
ATOM 827 C CA . VAL A 1 111 ? -18.860 56.964 6.654 1.00 31.29 133 VAL A CA 1
ATOM 828 C C . VAL A 1 111 ? -18.350 57.598 5.376 1.00 31.84 133 VAL A C 1
ATOM 829 O O . VAL A 1 111 ? -17.825 58.699 5.404 1.00 31.36 133 VAL A O 1
ATOM 833 N N . PRO A 1 112 ? -18.472 56.887 4.247 1.00 32.79 134 PRO A N 1
ATOM 834 C CA . PRO A 1 112 ? -17.813 57.315 3.000 1.00 33.99 134 PRO A CA 1
ATOM 835 C C . PRO A 1 112 ? -18.389 58.581 2.351 1.00 34.66 134 PRO A C 1
ATOM 836 O O . PRO A 1 112 ? -17.678 59.239 1.612 1.00 35.63 134 PRO A O 1
ATOM 840 N N . SER A 1 113 ? -19.639 58.924 2.642 1.00 34.77 135 SER A N 1
ATOM 841 C CA . SER A 1 113 ? -20.281 60.078 2.017 1.00 36.26 135 SER A CA 1
ATOM 842 C C . SER A 1 113 ? -19.937 61.440 2.638 1.00 36.06 135 SER A C 1
ATOM 843 O O . SER A 1 113 ? -20.368 62.468 2.141 1.00 37.31 135 SER A O 1
ATOM 846 N N . VAL A 1 114 ? -19.173 61.472 3.716 1.00 35.23 136 VAL A N 1
ATOM 847 C CA . VAL A 1 114 ? -18.858 62.743 4.326 1.00 34.79 136 VAL A CA 1
ATOM 848 C C . VAL A 1 114 ? -17.368 62.999 4.276 1.00 34.36 136 VAL A C 1
ATOM 849 O O . VAL A 1 114 ? -16.560 62.089 4.441 1.00 33.42 136 VAL A O 1
ATOM 861 N N . GLY A 1 116 ? -14.866 63.427 2.244 1.00 34.83 138 GLY A N 1
ATOM 862 C CA . GLY A 1 116 ? -13.894 62.650 1.510 1.00 34.92 138 GLY A CA 1
ATOM 863 C C . GLY A 1 116 ? -13.771 61.228 2.002 1.00 34.48 138 GLY A C 1
ATOM 864 O O . GLY A 1 116 ? -12.943 60.492 1.512 1.00 35.43 138 GLY A O 1
ATOM 865 N N . GLY A 1 117 ? -14.588 60.820 2.963 1.00 33.86 139 GLY A N 1
ATOM 866 C CA . GLY A 1 117 ? -14.415 59.521 3.591 1.00 33.07 139 GLY A CA 1
ATOM 867 C C . GLY A 1 117 ? -13.948 59.637 5.026 1.00 31.77 139 GLY A C 1
ATOM 868 O O . GLY A 1 117 ? -12.759 59.804 5.298 1.00 32.53 139 GLY A O 1
ATOM 869 N N . LEU A 1 118 ? -14.887 59.528 5.954 1.00 30.64 140 LEU A N 1
ATOM 870 C CA . LEU A 1 118 ? -14.588 59.617 7.372 1.00 28.90 140 LEU A CA 1
ATOM 871 C C . LEU A 1 118 ? -14.455 58.216 7.958 1.00 28.45 140 LEU A C 1
ATOM 872 O O . LEU A 1 118 ? -15.354 57.390 7.817 1.00 28.59 140 LEU A O 1
ATOM 877 N N . THR A 1 119 ? -13.328 57.927 8.588 1.00 27.73 141 THR A N 1
ATOM 878 C CA . THR A 1 119 ? -13.234 56.714 9.360 1.00 27.99 141 THR A CA 1
ATOM 879 C C . THR A 1 119 ? -13.109 57.064 10.847 1.00 27.24 141 THR A C 1
ATOM 880 O O . THR A 1 119 ? -12.502 58.061 11.217 1.00 26.93 141 THR A O 1
ATOM 884 N N . ILE A 1 120 ? -13.719 56.244 11.697 1.00 27.25 142 ILE A N 1
ATOM 885 C CA . ILE A 1 120 ? -13.584 56.387 13.133 1.00 26.29 142 ILE A CA 1
ATOM 886 C C . ILE A 1 120 ? -13.123 55.060 13.707 1.00 26.03 142 ILE A C 1
ATOM 887 O O . ILE A 1 120 ? -13.745 54.057 13.432 1.00 26.12 142 ILE A O 1
ATOM 892 N N . GLU A 1 121 ? -12.043 55.084 14.489 1.00 25.44 143 GLU A N 1
ATOM 893 C CA . GLU A 1 121 ? -11.523 53.915 15.185 1.00 25.86 143 GLU A CA 1
ATOM 894 C C . GLU A 1 121 ? -11.776 53.968 16.713 1.00 24.87 143 GLU A C 1
ATOM 895 O O . GLU A 1 121 ? -11.519 54.985 17.378 1.00 24.17 143 GLU A O 1
ATOM 901 N N . PHE A 1 122 ? -12.271 52.861 17.259 1.00 24.00 144 PHE A N 1
ATOM 902 C CA . PHE A 1 122 ? -12.372 52.684 18.693 1.00 23.07 144 PHE A CA 1
ATOM 903 C C . PHE A 1 122 ? -11.110 52.024 19.136 1.00 22.99 144 PHE A C 1
ATOM 904 O O . PHE A 1 122 ? -10.742 51.019 18.564 1.00 22.93 144 PHE A O 1
ATOM 912 N N . ILE A 1 123 ? -10.437 52.619 20.120 1.00 23.30 145 ILE A N 1
ATOM 913 C CA . ILE A 1 123 ? -9.260 52.051 20.760 1.00 23.95 145 ILE A CA 1
ATOM 914 C C . ILE A 1 123 ? -9.549 51.888 22.245 1.00 25.02 145 ILE A C 1
ATOM 915 O O . ILE A 1 123 ? -9.913 52.835 22.909 1.00 25.72 145 ILE A O 1
ATOM 920 N N . GLN A 1 124 ? -9.364 50.686 22.756 1.00 25.44 146 GLN A N 1
ATOM 921 C CA . GLN A 1 124 ? -9.744 50.373 24.098 1.00 26.29 146 GLN A CA 1
ATOM 922 C C . GLN A 1 124 ? -8.712 50.964 25.055 1.00 26.73 146 GLN A C 1
ATOM 923 O O . GLN A 1 124 ? -7.519 50.985 24.752 1.00 26.45 146 GLN A O 1
ATOM 929 N N . GLY A 1 125 ? -9.172 51.454 26.204 1.00 27.18 147 GLY A N 1
ATOM 930 C CA . GLY A 1 125 ? -8.280 51.982 27.219 1.00 27.54 147 GLY A CA 1
ATOM 931 C C . GLY A 1 125 ? -8.305 53.484 27.360 1.00 27.93 147 GLY A C 1
ATOM 932 O O . GLY A 1 125 ? -9.189 54.157 26.855 1.00 28.00 147 GLY A O 1
ATOM 933 N N . THR A 1 126 ? -7.313 54.022 28.052 1.00 28.86 148 THR A N 1
ATOM 934 C CA A THR A 1 126 ? -7.310 55.430 28.375 0.50 28.96 148 THR A CA 1
ATOM 935 C CA B THR A 1 126 ? -7.286 55.456 28.356 0.50 28.87 148 THR A CA 1
ATOM 936 C C . THR A 1 126 ? -6.620 56.246 27.244 1.00 28.25 148 THR A C 1
ATOM 937 O O . THR A 1 126 ? -5.669 55.796 26.644 1.00 28.26 148 THR A O 1
ATOM 944 N N . LEU A 1 127 ? -7.141 57.434 26.964 1.00 27.71 149 LEU A N 1
ATOM 945 C CA . LEU A 1 127 ? -6.558 58.354 26.005 1.00 27.30 149 LEU A CA 1
ATOM 946 C C . LEU A 1 127 ? -5.068 58.668 26.292 1.00 27.19 149 LEU A C 1
ATOM 947 O O . LEU A 1 127 ? -4.710 59.042 27.381 1.00 27.20 149 LEU A O 1
ATOM 952 N N . PRO A 1 128 ? -4.196 58.501 25.303 1.00 26.78 150 PRO A N 1
ATOM 953 C CA . PRO A 1 128 ? -2.797 58.851 25.546 1.00 26.72 150 PRO A CA 1
ATOM 954 C C . PRO A 1 128 ? -2.572 60.313 25.915 1.00 25.71 150 PRO A C 1
ATOM 955 O O . PRO A 1 128 ? -3.240 61.189 25.406 1.00 24.41 150 PRO A O 1
ATOM 959 N N . ILE A 1 129 ? -1.599 60.565 26.775 1.00 25.77 151 ILE A N 1
ATOM 960 C CA . ILE A 1 129 ? -1.438 61.893 27.337 1.00 25.66 151 ILE A CA 1
ATOM 961 C C . ILE A 1 129 ? -1.032 62.885 26.242 1.00 25.72 151 ILE A C 1
ATOM 962 O O . ILE A 1 129 ? -1.408 64.060 26.287 1.00 25.65 151 ILE A O 1
ATOM 967 N N . SER A 1 130 ? -0.322 62.411 25.224 1.00 25.40 152 SER A N 1
ATOM 968 C CA . SER A 1 130 ? 0.104 63.322 24.167 1.00 25.29 152 SER A CA 1
ATOM 969 C C . SER A 1 130 ? -1.061 64.014 23.438 1.00 24.56 152 SER A C 1
ATOM 970 O O . SER A 1 130 ? -0.869 65.093 22.877 1.00 24.70 152 SER A O 1
ATOM 973 N N . TYR A 1 131 ? -2.265 63.440 23.464 1.00 24.32 153 TYR A N 1
ATOM 974 C CA . TYR A 1 131 ? -3.430 64.124 22.882 1.00 23.85 153 TYR A CA 1
ATOM 975 C C . TYR A 1 131 ? -3.777 65.385 23.628 1.00 24.60 153 TYR A C 1
ATOM 976 O O . TYR A 1 131 ? -4.460 66.243 23.089 1.00 25.12 153 TYR A O 1
ATOM 985 N N . HIS A 1 132 ? -3.356 65.510 24.883 1.00 25.37 154 HIS A N 1
ATOM 986 C CA . HIS A 1 132 ? -3.676 66.716 25.621 1.00 25.46 154 HIS A CA 1
ATOM 987 C C . HIS A 1 132 ? -2.748 67.886 25.274 1.00 25.19 154 HIS A C 1
ATOM 988 O O . HIS A 1 132 ? -2.976 68.995 25.748 1.00 25.72 154 HIS A O 1
ATOM 995 N N . VAL A 1 133 ? -1.710 67.675 24.474 1.00 24.24 155 VAL A N 1
ATOM 996 C CA . VAL A 1 133 ? -0.872 68.815 24.068 1.00 23.93 155 VAL A CA 1
ATOM 997 C C . VAL A 1 133 ? -0.791 69.074 22.570 1.00 23.83 155 VAL A C 1
ATOM 998 O O . VAL A 1 133 ? -0.467 70.173 22.162 1.00 23.67 155 VAL A O 1
ATOM 1002 N N . SER A 1 134 ? -1.114 68.083 21.753 1.00 24.03 156 SER A N 1
ATOM 1003 C CA . SER A 1 134 ? -0.998 68.233 20.322 1.00 24.51 156 SER A CA 1
ATOM 1004 C C . SER A 1 134 ? -1.981 69.268 19.774 1.00 24.34 156 SER A C 1
ATOM 1005 O O . SER A 1 134 ? -3.061 69.462 20.320 1.00 24.62 156 SER A O 1
ATOM 1008 N N . GLY A 1 135 ? -1.590 69.937 18.691 1.00 24.24 157 GLY A N 1
ATOM 1009 C CA . GLY A 1 135 ? -2.431 70.974 18.075 1.00 23.98 157 GLY A CA 1
ATOM 1010 C C . GLY A 1 135 ? -1.610 72.104 17.471 1.00 23.64 157 GLY A C 1
ATOM 1011 O O . GLY A 1 135 ? -0.392 72.053 17.482 1.00 23.43 157 GLY A O 1
ATOM 1012 N N . THR A 1 136 ? -2.291 73.116 16.952 1.00 23.20 158 THR A N 1
ATOM 1013 C CA . THR A 1 136 ? -1.643 74.253 16.341 1.00 23.70 158 THR A CA 1
ATOM 1014 C C . THR A 1 136 ? -1.934 75.506 17.168 1.00 23.81 158 THR A C 1
ATOM 1015 O O . THR A 1 136 ? -3.067 75.984 17.215 1.00 23.98 158 THR A O 1
ATOM 1019 N N . TYR A 1 137 ? -0.897 76.056 17.778 1.00 23.40 159 TYR A N 1
ATOM 1020 C CA . TYR A 1 137 ? -1.057 77.170 18.684 1.00 23.71 159 TYR A CA 1
ATOM 1021 C C . TYR A 1 137 ? -0.685 78.446 17.943 1.00 24.07 159 TYR A C 1
ATOM 1022 O O . TYR A 1 137 ? 0.461 78.918 18.014 1.00 24.54 159 TYR A O 1
ATOM 1031 N N . ASN A 1 138 ? -1.648 78.986 17.210 1.00 24.13 160 ASN A N 1
ATOM 1032 C CA . ASN A 1 138 ? -1.411 80.172 16.396 1.00 24.20 160 ASN A CA 1
ATOM 1033 C C . ASN A 1 138 ? -2.332 81.320 16.724 1.00 24.96 160 ASN A C 1
ATOM 1034 O O . ASN A 1 138 ? -2.343 82.294 16.015 1.00 25.94 160 ASN A O 1
ATOM 1050 N N . GLU A 1 140 ? -3.636 84.385 19.309 1.00 28.37 162 GLU A N 1
ATOM 1051 C CA . GLU A 1 140 ? -3.075 85.303 20.304 1.00 29.57 162 GLU A CA 1
ATOM 1052 C C . GLU A 1 140 ? -1.599 85.005 20.561 1.00 28.17 162 GLU A C 1
ATOM 1053 O O . GLU A 1 140 ? -1.141 84.916 21.687 1.00 28.83 162 GLU A O 1
ATOM 1059 N N . ALA A 1 141 ? -0.847 84.854 19.496 1.00 26.99 163 ALA A N 1
ATOM 1060 C CA . ALA A 1 141 ? 0.491 84.322 19.619 1.00 25.68 163 ALA A CA 1
ATOM 1061 C C . ALA A 1 141 ? 1.498 85.440 19.732 1.00 24.88 163 ALA A C 1
ATOM 1062 O O . ALA A 1 141 ? 1.305 86.525 19.193 1.00 25.31 163 ALA A O 1
ATOM 1064 N N . ASN A 1 142 ? 2.565 85.165 20.470 1.00 23.92 164 ASN A N 1
ATOM 1065 C CA . ASN A 1 142 ? 3.661 86.107 20.632 1.00 23.10 164 ASN A CA 1
ATOM 1066 C C . ASN A 1 142 ? 4.935 85.347 20.846 1.00 21.45 164 ASN A C 1
ATOM 1067 O O . ASN A 1 142 ? 4.942 84.330 21.498 1.00 20.96 164 ASN A O 1
ATOM 1072 N N . LEU A 1 143 ? 6.014 85.835 20.255 1.00 21.00 165 LEU A N 1
ATOM 1073 C CA . LEU A 1 143 ? 7.328 85.257 20.427 1.00 19.73 165 LEU A CA 1
ATOM 1074 C C . LEU A 1 143 ? 8.307 86.385 20.760 1.00 19.92 165 LEU A C 1
ATOM 1075 O O . LEU A 1 143 ? 8.476 87.325 19.993 1.00 20.54 165 LEU A O 1
ATOM 1080 N N . SER A 1 144 ? 8.919 86.294 21.928 1.00 20.17 166 SER A N 1
ATOM 1081 C CA . SER A 1 144 ? 9.797 87.335 22.451 1.00 20.54 166 SER A CA 1
ATOM 1082 C C . SER A 1 144 ? 11.185 86.720 22.619 1.00 20.02 166 SER A C 1
ATOM 1083 O O . SER A 1 144 ? 11.346 85.715 23.288 1.00 19.98 166 SER A O 1
ATOM 1086 N N . VAL A 1 145 ? 12.167 87.332 21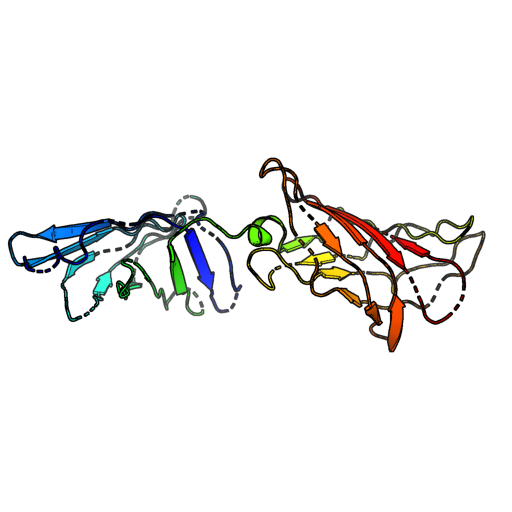.984 1.00 19.93 167 VAL A N 1
ATOM 1087 C CA . VAL A 1 145 ? 13.491 86.767 21.875 1.00 19.93 167 VAL A CA 1
ATOM 1088 C C . VAL A 1 145 ? 14.473 87.689 22.561 1.00 20.45 167 VAL A C 1
ATOM 1089 O O . VAL A 1 145 ? 14.411 88.906 22.395 1.00 19.68 167 VAL A O 1
ATOM 1093 N N . SER A 1 146 ? 15.391 87.121 23.326 1.00 21.28 168 SER A N 1
ATOM 1094 C CA . SER A 1 146 ? 16.414 87.943 23.951 1.00 22.77 168 SER A CA 1
ATOM 1095 C C . SER A 1 146 ? 17.754 87.253 23.929 1.00 22.74 168 SER A C 1
ATOM 1096 O O . SER A 1 146 ? 17.843 86.022 23.857 1.00 22.31 168 SER A O 1
ATOM 1099 N N . VAL A 1 147 ? 18.793 88.075 23.887 1.00 23.23 169 VAL A N 1
ATOM 1100 C CA . VAL A 1 147 ? 20.167 87.594 23.989 1.00 23.71 169 VAL A CA 1
ATOM 1101 C C . VAL A 1 147 ? 20.931 88.646 24.769 1.00 24.12 169 VAL A C 1
ATOM 1102 O O . VAL A 1 147 ? 20.828 89.846 24.503 1.00 24.03 169 VAL A O 1
ATOM 1106 N N . GLY A 1 148 ? 21.645 88.199 25.785 1.00 24.41 170 GLY A N 1
ATOM 1107 C CA . GLY A 1 148 ? 22.331 89.125 26.673 1.00 24.33 170 GLY A CA 1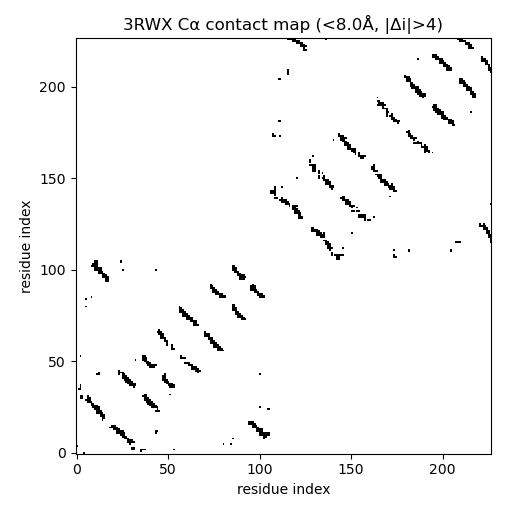
ATOM 1108 C C . GLY A 1 148 ? 21.361 90.170 27.182 1.00 23.72 170 GLY A C 1
ATOM 1109 O O . GLY A 1 148 ? 20.280 89.834 27.611 1.00 23.51 170 GLY A O 1
ATOM 1110 N N . SER A 1 149 ? 21.758 91.430 27.098 1.00 22.90 171 SER A N 1
ATOM 1111 C CA . SER A 1 149 ? 20.937 92.570 27.527 1.00 23.11 171 SER A CA 1
ATOM 1112 C C . SER A 1 149 ? 19.947 93.064 26.472 1.00 21.96 171 SER A C 1
ATOM 1113 O O . SER A 1 149 ? 19.325 94.073 26.670 1.00 22.80 171 SER A O 1
ATOM 1116 N N . THR A 1 150 ? 19.830 92.386 25.343 1.00 21.10 172 THR A N 1
ATOM 1117 C CA . THR A 1 150 ? 18.913 92.802 24.299 1.00 20.21 172 THR A CA 1
ATOM 1118 C C . THR A 1 150 ? 17.618 92.031 24.343 1.00 19.43 172 THR A C 1
ATOM 1119 O O . THR A 1 150 ? 17.615 90.815 24.454 1.00 18.38 172 THR A O 1
ATOM 1123 N N . THR A 1 151 ? 16.507 92.742 24.229 1.00 19.75 173 THR A N 1
ATOM 1124 C CA . THR A 1 151 ? 15.217 92.096 23.970 1.00 19.49 173 THR A CA 1
ATOM 1125 C C . THR A 1 151 ? 14.643 92.700 22.695 1.00 19.57 173 THR A C 1
ATOM 1126 O O . THR A 1 151 ? 14.488 93.926 22.555 1.00 19.75 173 THR A O 1
ATOM 1130 N N . TYR A 1 152 ? 14.332 91.825 21.759 1.00 19.26 174 TYR A N 1
ATOM 1131 C CA . TYR A 1 152 ? 13.905 92.250 20.441 1.00 19.45 174 TYR A CA 1
ATOM 1132 C C . TYR A 1 152 ? 12.428 92.635 20.429 1.00 19.68 174 TYR A C 1
ATOM 1133 O O . TYR A 1 152 ? 11.692 92.315 21.360 1.00 18.74 174 TYR A O 1
ATOM 1142 N N . PRO A 1 153 ? 11.990 93.343 19.374 1.00 19.44 175 PRO A N 1
ATOM 1143 C CA . PRO A 1 153 ? 10.561 93.561 19.282 1.00 19.80 175 PRO A CA 1
ATOM 1144 C C . PRO A 1 153 ? 9.779 92.232 19.239 1.00 19.69 175 PRO A C 1
ATOM 1145 O O . PRO A 1 153 ? 10.294 91.212 18.774 1.00 19.12 175 PRO A O 1
ATOM 1149 N N . ASP A 1 154 ? 8.569 92.261 19.770 1.00 19.98 176 ASP A N 1
ATOM 1150 C CA . ASP A 1 154 ? 7.677 91.125 19.689 1.00 20.96 176 ASP A CA 1
ATOM 1151 C C . ASP A 1 154 ? 7.453 90.681 18.249 1.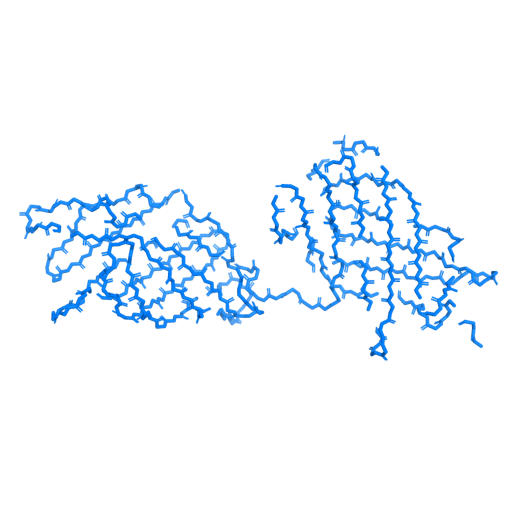00 21.21 176 ASP A C 1
ATOM 1152 O O . ASP A 1 154 ? 7.292 91.504 17.366 1.00 21.06 176 ASP A O 1
ATOM 1157 N N . ILE A 1 155 ? 7.474 89.372 18.044 1.00 21.42 177 ILE A N 1
ATOM 1158 C CA . ILE A 1 155 ? 7.054 88.783 16.813 1.00 22.64 177 ILE A CA 1
ATOM 1159 C C . ILE A 1 155 ? 5.621 88.304 17.009 1.00 23.64 177 ILE A C 1
ATOM 1160 O O . ILE A 1 155 ? 5.349 87.512 17.908 1.00 23.72 177 ILE A O 1
ATOM 1165 N N . THR A 1 156 ? 4.705 88.768 16.172 1.00 25.61 178 THR A N 1
ATOM 1166 C CA . THR A 1 156 ? 3.331 88.261 16.197 1.00 26.60 178 THR A CA 1
ATOM 1167 C C . THR A 1 156 ? 2.987 87.328 15.044 1.00 27.06 178 THR A C 1
ATOM 1168 O O . THR A 1 156 ? 1.942 86.682 15.075 1.00 28.46 178 THR A O 1
ATOM 1172 N N . ASP A 1 157 ? 3.851 87.230 14.044 1.00 27.28 179 ASP A N 1
ATOM 1173 C CA . ASP A 1 157 ? 3.691 86.244 12.996 1.00 27.91 179 ASP A CA 1
ATOM 1174 C C . ASP A 1 157 ? 4.491 84.995 13.370 1.00 27.06 179 ASP A C 1
ATOM 1175 O O . ASP A 1 157 ? 5.676 84.857 13.012 1.00 27.43 179 ASP A O 1
ATOM 1180 N N . CYS A 1 158 ? 3.858 84.077 14.098 1.00 26.00 180 CYS A N 1
ATOM 1181 C CA . CYS A 1 158 ? 4.554 82.913 14.617 1.00 25.17 180 CYS A CA 1
ATOM 1182 C C . CYS A 1 158 ? 3.577 81.880 15.061 1.00 24.26 180 CYS A C 1
ATOM 1183 O O . CYS A 1 158 ? 2.430 82.178 15.254 1.00 24.24 180 CYS A O 1
ATOM 1197 N N . VAL A 1 160 ? 3.417 77.638 17.093 1.00 24.17 182 VAL A N 1
ATOM 1198 C CA . VAL A 1 160 ? 4.018 76.387 17.461 1.00 24.45 182 VAL A CA 1
ATOM 1199 C C . VAL A 1 160 ? 3.030 75.337 17.086 1.00 24.97 182 VAL A C 1
ATOM 1200 O O . VAL A 1 160 ? 1.840 75.505 17.349 1.00 25.60 182 VAL A O 1
ATOM 1204 N N . SER A 1 161 ? 3.521 74.268 16.470 1.00 25.31 183 SER A N 1
ATOM 1205 C CA . SER A 1 161 ? 2.704 73.102 16.148 1.00 25.90 183 SER A CA 1
ATOM 1206 C C . SER A 1 161 ? 3.211 71.916 16.889 1.00 25.31 183 SER A C 1
ATOM 1207 O O . SER A 1 161 ? 4.415 71.660 16.864 1.00 25.64 183 SER A O 1
ATOM 1210 N N . ILE A 1 162 ? 2.302 71.161 17.486 1.00 25.30 184 ILE A N 1
ATOM 1211 C CA . ILE A 1 162 ? 2.672 69.973 18.223 1.00 26.40 184 ILE A CA 1
ATOM 1212 C C . ILE A 1 162 ? 1.950 68.737 17.688 1.00 27.92 184 ILE A C 1
ATOM 1213 O O . ILE A 1 162 ? 0.705 68.691 17.646 1.00 27.89 184 ILE A O 1
ATOM 1229 N N . ARG A 1 164 ? 1.665 64.424 17.818 1.00 31.94 186 ARG A N 1
ATOM 1230 C CA . ARG A 1 164 ? 1.932 63.187 18.564 1.00 32.47 186 ARG A CA 1
ATOM 1231 C C . ARG A 1 164 ? 2.976 62.322 17.887 1.00 32.70 186 ARG A C 1
ATOM 1232 O O . ARG A 1 164 ? 2.882 62.095 16.695 1.00 33.07 186 ARG A O 1
ATOM 1240 N N . SER A 1 165 ? 3.940 61.831 18.657 1.00 32.49 187 SER A N 1
ATOM 1241 C CA . SER A 1 165 ? 4.919 60.853 18.187 1.00 33.26 187 SER A CA 1
ATOM 1242 C C . SER A 1 165 ? 4.773 59.513 18.902 1.00 33.53 187 SER A C 1
ATOM 1243 O O . SER A 1 165 ? 5.220 58.494 18.405 1.00 35.08 187 SER A O 1
ATOM 1246 N N . SER A 1 166 ? 4.243 59.524 20.120 1.00 32.80 188 SER A N 1
ATOM 1247 C CA . SER A 1 166 ? 3.991 58.293 20.867 1.00 32.53 188 SER A CA 1
ATOM 1248 C C . SER A 1 166 ? 2.989 58.613 21.970 1.00 31.67 188 SER A C 1
ATOM 1249 O O . SER A 1 166 ? 2.416 59.697 22.007 1.00 30.78 188 SER A O 1
ATOM 1252 N N . ASP A 1 167 ? 2.762 57.678 22.872 1.00 32.08 189 ASP A N 1
ATOM 1253 C CA . ASP A 1 167 ? 1.783 57.914 23.919 1.00 31.86 189 ASP A CA 1
ATOM 1254 C C . ASP A 1 167 ? 2.100 59.144 24.744 1.00 30.79 189 ASP A C 1
ATOM 1255 O O . ASP A 1 167 ? 1.202 59.868 25.123 1.00 29.82 189 ASP A O 1
ATOM 1260 N N . ASP A 1 168 ? 3.380 59.376 25.008 1.00 30.56 190 ASP A N 1
ATOM 1261 C CA . ASP A 1 168 ? 3.798 60.465 25.889 1.00 30.27 190 ASP A CA 1
ATOM 1262 C C . ASP A 1 168 ? 4.954 61.325 25.332 1.00 29.24 190 ASP A C 1
ATOM 1263 O O . ASP A 1 168 ? 5.664 61.966 26.088 1.00 29.42 190 ASP A O 1
ATOM 1268 N N . THR A 1 169 ? 5.159 61.301 24.019 1.00 28.25 191 THR A N 1
ATOM 1269 C CA . THR A 1 169 ? 6.136 62.174 23.386 1.00 27.66 191 THR A CA 1
ATOM 1270 C C . THR A 1 169 ? 5.498 62.890 22.203 1.00 26.75 191 THR A C 1
ATOM 1271 O O . THR A 1 169 ? 4.518 62.438 21.639 1.00 26.78 191 THR A O 1
ATOM 1275 N N . VAL A 1 170 ? 6.043 64.042 21.862 1.00 26.46 192 VAL A N 1
ATOM 1276 C CA . VAL A 1 170 ? 5.544 64.831 20.759 1.00 25.51 192 VAL A CA 1
ATOM 1277 C C . VAL A 1 170 ? 6.671 65.465 20.010 1.00 26.30 192 VAL A C 1
ATOM 1278 O O . VAL A 1 170 ? 7.813 65.481 20.448 1.00 25.57 192 VAL A O 1
ATOM 1282 N N . GLU A 1 171 ? 6.311 65.973 18.846 1.00 27.59 193 GLU A N 1
ATOM 1283 C CA . GLU A 1 171 ? 7.226 66.656 17.960 1.00 28.38 193 GLU A CA 1
ATOM 1284 C C . GLU A 1 171 ? 6.713 68.073 17.854 1.00 27.37 193 GLU A C 1
ATOM 1285 O O . GLU A 1 171 ? 5.535 68.296 17.612 1.00 27.29 193 GLU A O 1
ATOM 1291 N N . LEU A 1 172 ? 7.595 69.035 18.046 1.00 27.03 194 LEU A N 1
ATOM 1292 C CA . LEU A 1 172 ? 7.177 70.414 18.234 1.00 26.97 194 LEU A CA 1
ATOM 1293 C C . LEU A 1 172 ? 7.914 71.304 17.255 1.00 26.75 194 LEU A C 1
ATOM 1294 O O . LEU A 1 172 ? 9.139 71.283 17.220 1.00 27.67 194 LEU A O 1
ATOM 1299 N N . THR A 1 173 ? 7.186 72.043 16.428 1.00 25.92 195 THR A N 1
ATOM 1300 C CA . THR A 1 173 ? 7.823 72.925 15.458 1.00 25.71 195 THR A CA 1
ATOM 1301 C C . THR A 1 173 ? 7.605 74.369 15.827 1.00 25.08 195 THR A C 1
ATOM 1302 O O . THR A 1 173 ? 6.468 74.779 16.006 1.00 24.74 195 THR A O 1
ATOM 1306 N N . LEU A 1 174 ? 8.685 75.143 15.966 1.00 25.03 196 LEU A N 1
ATOM 1307 C CA . LEU A 1 174 ? 8.545 76.608 16.158 1.00 24.59 196 LEU A CA 1
ATOM 1308 C C . LEU A 1 174 ? 8.765 77.345 14.857 1.00 25.17 196 LEU A C 1
ATOM 1309 O O . LEU A 1 174 ? 9.823 77.235 14.230 1.00 25.94 196 LEU A O 1
ATOM 1325 N N . GLY A 1 176 ? 8.507 81.272 13.134 1.00 24.96 198 GLY A N 1
ATOM 1326 C CA . GLY A 1 176 ? 8.414 82.703 13.387 1.00 24.38 198 GLY A CA 1
ATOM 1327 C C . GLY A 1 176 ? 9.721 83.392 13.631 1.00 23.87 198 GLY A C 1
ATOM 1328 O O . GLY 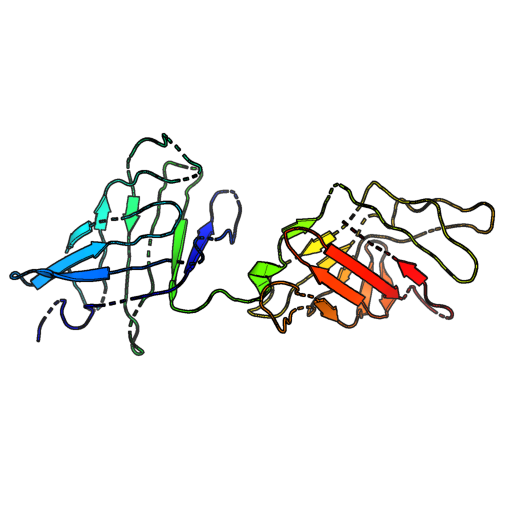A 1 176 ? 9.792 84.588 13.516 1.00 24.15 198 GLY A O 1
ATOM 1329 N N . LEU A 1 177 ? 10.766 82.653 13.967 1.00 24.53 199 LEU A N 1
ATOM 1330 C CA . LEU A 1 177 ? 12.061 83.282 14.237 1.00 25.18 199 LEU A CA 1
ATOM 1331 C C . LEU A 1 177 ? 12.599 84.022 13.016 1.00 26.01 199 LEU A C 1
ATOM 1332 O O . LEU A 1 177 ? 13.370 84.971 13.176 1.00 27.49 199 LEU A O 1
ATOM 1337 N N . SER A 1 178 ? 12.192 83.623 11.815 1.00 26.29 200 SER A N 1
ATOM 1338 C CA A SER A 1 178 ? 12.597 84.339 10.599 0.50 27.31 200 SER A CA 1
ATOM 1339 C CA B SER A 1 178 ? 12.583 84.330 10.586 0.50 26.84 200 SER A CA 1
ATOM 1340 C C . SER A 1 178 ? 12.113 85.776 10.566 1.00 27.07 200 SER A C 1
ATOM 1341 O O . SER A 1 178 ? 12.643 86.564 9.839 1.00 27.50 200 SER A O 1
ATOM 1346 N N . ASN A 1 179 ? 11.110 86.106 11.366 1.00 26.99 201 ASN A N 1
ATOM 1347 C CA . ASN A 1 179 ? 10.551 87.464 11.377 1.00 27.55 201 ASN A CA 1
ATOM 1348 C C . ASN A 1 179 ? 11.170 88.407 12.396 1.00 27.18 201 ASN A C 1
ATOM 1349 O O . ASN A 1 179 ? 10.674 89.494 12.609 1.00 27.26 201 ASN A O 1
ATOM 1354 N N . LEU A 1 180 ? 12.271 87.981 12.995 1.00 26.91 202 LEU A N 1
ATOM 1355 C CA . LEU A 1 180 ? 12.929 88.726 14.033 1.00 27.04 202 LEU A CA 1
ATOM 1356 C C . LEU A 1 180 ? 13.484 90.020 13.489 1.00 27.95 202 LEU A C 1
ATOM 1357 O O . LEU A 1 180 ? 14.195 89.995 12.516 1.00 29.16 202 LEU A O 1
ATOM 1362 N N . ASN A 1 181 ? 13.173 91.153 14.102 1.00 28.61 203 ASN A N 1
ATOM 1363 C CA . ASN A 1 181 ? 13.757 92.415 13.660 1.00 29.53 203 ASN A CA 1
ATOM 1364 C C . ASN A 1 181 ? 14.725 92.933 14.670 1.00 29.75 203 ASN A C 1
ATOM 1365 O O . ASN A 1 181 ? 14.694 92.512 15.824 1.00 29.92 203 ASN A O 1
ATOM 1370 N N . SER A 1 182 ? 15.566 93.875 14.254 1.00 30.24 204 SER A N 1
ATOM 1371 C CA A SER A 1 182 ? 16.571 94.451 15.137 0.50 30.36 204 SER A CA 1
ATOM 1372 C CA B SER A 1 182 ? 16.576 94.445 15.133 0.50 29.81 204 SER A CA 1
ATOM 1373 C C . SER A 1 182 ? 15.953 95.253 16.264 1.00 30.30 204 SER A C 1
ATOM 1374 O O . SER A 1 182 ? 14.848 95.763 16.142 1.00 30.24 204 SER A O 1
ATOM 1379 N N . SER A 1 183 ? 16.703 95.356 17.351 1.00 31.26 205 SER A N 1
ATOM 1380 C CA . SER A 1 183 ? 16.396 96.198 18.477 1.00 32.91 205 SER A CA 1
ATOM 1381 C C . SER A 1 183 ? 17.273 97.440 18.382 1.00 34.66 205 SER A C 1
ATOM 1382 O O . SER A 1 183 ? 18.314 97.439 17.717 1.00 34.91 205 SER A O 1
ATOM 1385 N N . GLN A 1 184 ? 16.872 98.505 19.058 1.00 36.61 206 GLN A N 1
ATOM 1386 C CA . GLN A 1 184 ? 17.737 99.667 19.177 1.00 38.52 206 GLN A CA 1
ATOM 1387 C C . GLN A 1 184 ? 19.106 99.285 19.760 1.00 38.45 206 GLN A C 1
ATOM 1388 O O . GLN A 1 184 ? 20.113 99.880 19.405 1.00 39.09 206 GLN A O 1
ATOM 1394 N N . THR A 1 185 ? 19.136 98.281 20.630 1.00 38.27 207 THR A N 1
ATOM 1395 C CA . THR A 1 185 ? 20.370 97.868 21.309 1.00 38.51 207 THR A CA 1
ATOM 1396 C C . THR A 1 185 ? 21.146 96.726 20.611 1.00 38.26 207 THR A C 1
ATOM 1397 O O . THR A 1 185 ? 22.182 96.282 21.120 1.00 38.50 207 THR A O 1
ATOM 1401 N N . GLY A 1 186 ? 20.663 96.241 19.469 1.00 37.94 208 GLY A N 1
ATOM 1402 C CA . GLY A 1 186 ? 21.358 95.153 18.781 1.00 37.43 208 GLY A CA 1
ATOM 1403 C C . GLY A 1 186 ? 20.694 94.619 17.520 1.00 37.21 208 GLY A C 1
ATOM 1404 O O . GLY A 1 186 ? 19.475 94.668 17.372 1.00 36.71 208 GLY A O 1
ATOM 1405 N N . ARG A 1 187 ? 21.516 94.088 16.620 1.00 36.83 209 ARG A N 1
ATOM 1406 C CA . ARG A 1 187 ? 21.039 93.509 15.384 1.00 37.06 209 ARG A CA 1
ATOM 1407 C C . ARG A 1 187 ? 20.402 92.161 15.624 1.00 36.29 209 ARG A C 1
ATOM 1408 O O . ARG A 1 187 ? 20.725 91.461 16.572 1.00 35.17 209 ARG A O 1
ATOM 1416 N N . ALA A 1 188 ? 19.481 91.791 14.753 1.00 36.16 210 ALA A N 1
ATOM 1417 C CA . ALA A 1 188 ? 18.887 90.494 14.849 1.00 36.32 210 ALA A CA 1
ATOM 1418 C C . ALA A 1 188 ? 19.820 89.439 14.234 1.00 36.85 210 ALA A C 1
ATOM 1419 O O . ALA A 1 188 ? 20.755 89.749 13.509 1.00 37.32 210 ALA A O 1
ATOM 1434 N N . ASN A 1 190 ? 19.953 85.890 11.874 1.00 37.51 212 ASN A N 1
ATOM 1435 C CA . ASN A 1 190 ? 19.231 85.131 10.871 1.00 37.29 212 ASN A CA 1
ATOM 1436 C C . ASN A 1 190 ? 18.867 83.751 11.421 1.00 35.66 212 ASN A C 1
ATOM 1437 O O . ASN A 1 190 ? 19.751 82.925 11.614 1.00 36.05 212 ASN A O 1
ATOM 1442 N N . LEU A 1 191 ? 17.579 83.515 11.693 1.00 33.65 213 LEU A N 1
ATOM 1443 C CA . LEU A 1 191 ? 17.109 82.241 12.268 1.00 32.45 213 LEU A CA 1
ATOM 1444 C C . LEU A 1 191 ? 15.902 81.731 11.516 1.00 32.31 213 LEU A C 1
ATOM 1445 O O . LEU A 1 191 ? 15.063 82.525 11.091 1.00 32.66 213 LEU A O 1
ATOM 1450 N N . GLY A 1 192 ? 15.780 80.411 11.397 1.00 32.22 214 GLY A N 1
ATOM 1451 C CA . GLY A 1 192 ? 14.693 79.792 10.635 1.00 31.88 214 GLY A CA 1
ATOM 1452 C C . GLY A 1 192 ? 13.724 79.056 11.535 1.00 31.08 214 GLY A C 1
ATOM 1453 O O . GLY A 1 192 ? 13.766 79.218 12.751 1.00 30.24 214 GLY A O 1
ATOM 1454 N N . ASP A 1 193 ? 12.829 78.283 10.920 1.00 30.71 215 ASP A N 1
ATOM 1455 C CA . ASP A 1 193 ? 11.960 77.360 11.622 1.00 30.20 215 ASP A CA 1
ATOM 1456 C C . ASP A 1 193 ? 12.750 76.160 12.100 1.00 29.63 215 ASP A C 1
ATOM 1457 O O . ASP A 1 193 ? 13.691 75.748 11.422 1.00 30.34 215 ASP A O 1
ATOM 1462 N N . PHE A 1 194 ? 12.365 75.566 13.235 1.00 28.43 216 PHE A N 1
ATOM 1463 C CA . PHE A 1 194 ? 12.908 74.251 13.600 1.00 28.29 216 PHE A CA 1
ATOM 1464 C C . PHE A 1 194 ? 11.916 73.341 14.298 1.00 27.62 216 PHE A C 1
ATOM 1465 O O . PHE A 1 194 ? 10.870 73.782 14.763 1.00 28.25 216 PHE A O 1
ATOM 1473 N N . THR A 1 195 ? 12.256 72.061 14.316 1.00 27.59 217 THR A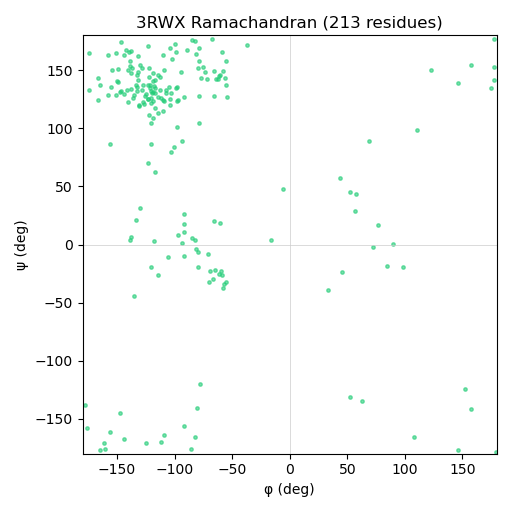 N 1
ATOM 1474 C CA . THR A 1 195 ? 11.419 71.006 14.836 1.00 27.36 217 THR A CA 1
ATOM 1475 C C . THR A 1 195 ? 12.217 70.253 15.885 1.00 27.52 217 THR A C 1
ATOM 1476 O O . THR A 1 195 ? 13.368 69.866 15.637 1.00 28.06 217 THR A O 1
ATOM 1480 N N . VAL A 1 196 ? 11.615 70.073 17.060 1.00 26.91 218 VAL A N 1
ATOM 1481 C CA . VAL A 1 196 ? 12.238 69.357 18.158 1.00 26.85 218 VAL A CA 1
ATOM 1482 C C . VAL A 1 196 ? 11.484 68.067 18.321 1.00 26.98 218 VAL A C 1
ATOM 1483 O O . VAL A 1 196 ? 10.306 68.095 18.620 1.00 26.70 218 VAL A O 1
ATOM 1487 N N . THR A 1 197 ? 12.141 66.938 18.084 1.00 27.46 219 THR A N 1
ATOM 1488 C CA . THR A 1 197 ? 11.484 65.654 18.221 1.00 27.72 219 THR A CA 1
ATOM 1489 C C . THR A 1 197 ? 11.669 65.209 19.668 1.00 28.98 219 THR A C 1
ATOM 1490 O O . THR A 1 197 ? 12.470 65.799 20.418 1.00 28.86 219 THR A O 1
ATOM 1494 N N . ASP A 1 198 ? 10.911 64.181 20.047 1.00 29.53 220 ASP A N 1
ATOM 1495 C CA A ASP A 1 198 ? 11.158 63.464 21.311 0.50 30.23 220 ASP A CA 1
ATOM 1496 C CA B ASP A 1 198 ? 11.082 63.450 21.300 0.50 30.22 220 ASP A CA 1
ATOM 1497 C C . ASP A 1 198 ? 10.913 64.318 22.551 1.00 29.71 220 ASP A C 1
ATOM 1498 O O . ASP A 1 198 ? 11.586 64.136 23.560 1.00 31.20 220 ASP A O 1
ATOM 1507 N N . VAL A 1 199 ? 9.963 65.248 22.482 1.00 28.73 221 VAL A N 1
ATOM 1508 C CA . VAL A 1 199 ? 9.623 66.123 23.610 1.00 27.75 221 VAL A CA 1
ATOM 1509 C C . VAL A 1 199 ? 8.683 65.352 24.519 1.00 28.49 221 VAL A C 1
ATOM 1510 O O . VAL A 1 199 ? 7.692 64.802 24.048 1.00 28.93 221 VAL A O 1
ATOM 1525 N N . VAL A 1 201 ? 5.943 64.489 27.492 1.00 27.05 223 VAL A N 1
ATOM 1526 C CA . VAL A 1 201 ? 4.701 65.032 28.031 1.00 26.01 223 VAL A CA 1
ATOM 1527 C C . VAL A 1 201 ? 4.366 64.395 29.366 1.00 26.90 223 VAL A C 1
ATOM 1528 O O . VAL A 1 201 ? 4.278 63.157 29.461 1.00 27.53 223 VAL A O 1
ATOM 1532 N N . THR A 1 202 ? 4.194 65.223 30.397 1.00 26.77 224 THR A N 1
ATOM 1533 C CA . THR A 1 202 ? 3.843 64.735 31.733 1.00 27.67 224 THR A CA 1
ATOM 1534 C C . THR A 1 202 ? 2.792 65.632 32.354 1.00 27.72 224 THR A C 1
ATOM 1535 O O . THR A 1 202 ? 2.553 66.725 31.872 1.00 27.20 224 THR A O 1
ATOM 1539 N N . SER A 1 203 ? 2.177 65.156 33.431 1.00 28.90 225 SER A N 1
ATOM 1540 C CA . SER A 1 203 ? 1.237 65.947 34.200 1.00 29.71 225 SER A CA 1
ATOM 1541 C C . SER A 1 203 ? 0.979 65.314 35.549 1.00 31.31 225 SER A C 1
ATOM 1542 O O . SER A 1 203 ? 0.807 64.129 35.628 1.00 31.95 225 SER A O 1
ATOM 1545 N N . THR A 1 204 ? 0.937 66.126 36.599 1.00 32.65 226 THR A N 1
ATOM 1546 C CA . THR A 1 204 ? 0.646 65.641 37.946 1.00 33.89 226 THR A CA 1
ATOM 1547 C C . THR A 1 204 ? -0.829 65.719 38.259 1.00 33.93 226 THR A C 1
ATOM 1548 O O . THR A 1 204 ? -1.236 65.193 39.276 1.00 35.04 226 THR A O 1
ATOM 1552 N N . ASP A 1 205 ? -1.623 66.376 37.405 1.00 32.98 227 ASP A N 1
ATOM 1553 C CA . ASP A 1 205 ? -3.062 66.602 37.679 1.00 33.36 227 ASP A CA 1
ATOM 1554 C C . ASP A 1 205 ? -4.028 66.431 36.505 1.00 32.76 227 ASP A C 1
ATOM 1555 O O . ASP A 1 205 ? -5.226 66.674 36.654 1.00 33.30 227 ASP A O 1
ATOM 1560 N N . ASN A 1 206 ? -3.532 66.019 35.346 1.00 32.14 228 ASN A N 1
ATOM 1561 C CA . ASN A 1 206 ? -4.360 65.894 34.150 1.00 31.92 228 ASN A CA 1
ATOM 1562 C C . ASN A 1 206 ? -5.080 67.204 33.770 1.00 31.56 228 ASN A C 1
ATOM 1563 O O . ASN A 1 206 ? -6.129 67.190 33.142 1.00 30.64 228 ASN A O 1
ATOM 1568 N N . SER A 1 207 ? -4.475 68.334 34.126 1.00 31.54 229 SER A N 1
ATOM 1569 C CA . SER A 1 207 ? -5.021 69.635 33.785 1.00 31.68 229 SER A CA 1
ATOM 1570 C C . SER A 1 207 ? -3.937 70.601 33.248 1.00 30.84 229 SER A C 1
ATOM 1571 O O . SER A 1 207 ? -4.156 71.313 32.268 1.00 30.54 229 SER A O 1
ATOM 1574 N N . ILE A 1 208 ? -2.784 70.644 33.905 1.00 30.25 230 ILE A N 1
ATOM 1575 C CA . ILE A 1 208 ? -1.643 71.342 33.376 1.00 29.28 230 ILE A CA 1
ATOM 1576 C C . ILE A 1 208 ? -0.692 70.296 32.844 1.00 28.62 230 ILE A C 1
ATOM 1577 O O . ILE A 1 208 ? -0.294 69.403 33.563 1.00 29.73 230 ILE A O 1
ATOM 1582 N N . PHE A 1 209 ? -0.299 70.413 31.586 1.00 27.70 231 PHE A N 1
ATOM 1583 C CA . PHE A 1 209 ? 0.632 69.460 30.986 1.00 26.98 231 PHE A CA 1
ATOM 1584 C C . PHE A 1 209 ? 1.993 70.058 30.729 1.00 26.84 231 PHE A C 1
ATOM 1585 O O . PHE A 1 209 ? 2.108 71.118 30.157 1.00 25.75 231 PHE A O 1
ATOM 1604 N N . ILE A 1 211 ? 5.627 70.110 29.006 1.00 28.44 233 ILE A N 1
ATOM 1605 C CA . ILE A 1 211 ? 6.394 69.609 27.872 1.00 28.42 233 ILE A CA 1
ATOM 1606 C C . ILE A 1 211 ? 7.838 70.015 28.038 1.00 29.17 233 ILE A C 1
ATOM 1607 O O . ILE A 1 211 ? 8.137 71.162 28.383 1.00 29.30 233 ILE A O 1
ATOM 1612 N N . GLU A 1 212 ? 8.727 69.055 27.839 1.00 29.97 234 GLU A N 1
ATOM 1613 C CA . GLU A 1 212 ? 10.154 69.261 28.059 1.00 31.48 234 GLU A CA 1
ATOM 1614 C C . GLU A 1 212 ? 10.983 68.408 27.142 1.00 30.65 234 GLU A C 1
ATOM 1615 O O . GLU A 1 212 ? 10.683 67.236 26.929 1.00 30.19 234 GLU A O 1
ATOM 1621 N N . GLY A 1 213 ? 12.060 68.987 26.638 1.00 30.12 235 GLY A N 1
ATOM 1622 C CA . GLY A 1 213 ? 13.078 68.183 25.986 1.00 30.67 235 GLY A CA 1
ATOM 1623 C C . GLY A 1 213 ? 14.306 68.945 25.588 1.00 30.38 235 GLY A C 1
ATOM 1624 O O . GLY A 1 213 ? 14.312 70.176 25.539 1.00 30.53 235 GLY A O 1
ATOM 1625 N N . SER A 1 214 ? 15.348 68.195 25.299 1.00 30.98 236 SER A N 1
ATOM 1626 C CA . SER A 1 214 ? 16.562 68.766 24.790 1.00 31.94 236 SER A CA 1
ATOM 1627 C C . SER A 1 214 ? 16.374 69.026 23.295 1.00 31.49 236 SER A C 1
ATOM 1628 O O . SER A 1 214 ? 15.563 68.370 22.639 1.00 31.90 236 SER A O 1
ATOM 1631 N N . ILE A 1 215 ? 17.086 70.020 22.786 1.00 31.48 237 ILE A N 1
ATOM 1632 C CA . ILE A 1 215 ? 17.028 70.408 21.386 1.00 31.46 237 ILE A CA 1
ATOM 1633 C C . ILE A 1 215 ? 18.375 70.139 20.743 1.00 32.70 237 ILE A C 1
ATOM 1634 O O . ILE A 1 215 ? 19.403 70.606 21.212 1.00 33.01 237 ILE A O 1
ATOM 1639 N N . ASN A 1 216 ? 18.362 69.404 19.647 1.00 33.95 238 ASN A N 1
ATOM 1640 C CA . ASN A 1 216 ? 19.596 69.039 18.976 1.00 35.55 238 ASN A CA 1
ATOM 1641 C C . ASN A 1 216 ? 19.267 68.741 17.535 1.00 34.71 238 ASN A C 1
ATOM 1642 O O . ASN A 1 216 ? 18.979 67.610 17.185 1.00 35.30 238 ASN A O 1
ATOM 1647 N N . THR A 1 217 ? 19.264 69.788 16.722 1.00 33.51 239 THR A N 1
ATOM 1648 C CA . THR A 1 217 ? 18.748 69.716 15.369 1.00 32.92 239 THR A CA 1
ATOM 1649 C C . THR A 1 217 ? 19.395 70.821 14.539 1.00 33.14 239 THR A C 1
ATOM 1650 O O . THR A 1 217 ? 20.464 71.340 14.903 1.00 33.17 239 THR A O 1
ATOM 1654 N N . THR A 1 218 ? 18.776 71.146 13.409 1.00 32.78 240 THR A N 1
ATOM 1655 C CA . THR A 1 218 ? 19.227 72.237 12.546 1.00 33.08 240 THR A CA 1
ATOM 1656 C C . THR A 1 218 ? 17.975 72.986 12.081 1.00 32.22 240 THR A C 1
ATOM 1657 O O . THR A 1 218 ? 16.924 72.377 11.936 1.00 31.72 240 THR A O 1
ATOM 1661 N N . ASP A 1 219 ? 18.065 74.294 11.866 1.00 31.48 241 ASP A N 1
ATOM 1662 C CA . ASP A 1 219 ? 16.888 75.032 11.442 1.00 31.31 241 ASP A CA 1
ATOM 1663 C C . ASP A 1 219 ? 16.744 74.971 9.928 1.00 32.06 241 ASP A C 1
ATOM 1664 O O . ASP A 1 219 ? 17.536 74.324 9.278 1.00 33.36 241 ASP A O 1
ATOM 1669 N N . THR A 1 220 ? 15.756 75.660 9.363 1.00 32.07 242 THR A N 1
ATOM 1670 C CA . THR A 1 220 ? 15.506 75.578 7.924 1.00 32.94 242 THR A CA 1
ATOM 1671 C C . THR A 1 220 ? 16.537 76.261 7.046 1.00 34.23 242 THR A C 1
ATOM 1672 O O . THR A 1 220 ? 16.470 76.097 5.835 1.00 35.62 242 THR A O 1
ATOM 1676 N N . ASN A 1 221 ? 17.482 77.019 7.625 1.00 34.34 243 ASN A N 1
ATOM 1677 C CA . ASN A 1 221 ? 18.693 77.432 6.885 1.00 35.17 243 ASN A CA 1
ATOM 1678 C C . ASN A 1 221 ? 19.915 76.547 7.156 1.00 35.77 243 ASN A C 1
ATOM 1679 O O . ASN A 1 221 ? 21.012 76.881 6.757 1.00 35.37 243 ASN A O 1
ATOM 1684 N N . ASN A 1 222 ? 19.726 75.441 7.861 1.00 36.41 244 ASN A N 1
ATOM 1685 C CA . ASN A 1 222 ? 20.810 74.512 8.165 1.00 38.09 244 ASN A CA 1
ATOM 1686 C C . ASN A 1 222 ? 21.756 74.963 9.270 1.00 37.37 244 ASN A C 1
ATOM 1687 O O . ASN A 1 222 ? 22.850 74.407 9.409 1.00 38.23 244 ASN A O 1
ATOM 1692 N N . THR A 1 223 ? 21.330 75.950 10.062 1.00 35.88 245 THR A N 1
ATOM 1693 C CA . THR A 1 223 ? 22.103 76.400 11.212 1.00 34.89 245 THR A CA 1
ATOM 1694 C C . THR A 1 223 ? 21.873 75.395 12.331 1.00 34.23 245 THR A C 1
ATOM 1695 O O . THR A 1 223 ? 20.745 75.074 12.634 1.00 33.94 245 THR A O 1
ATOM 1699 N N . PRO A 1 224 ? 22.939 74.859 12.930 1.00 34.63 246 PRO A N 1
ATOM 1700 C CA . PRO A 1 224 ? 22.691 73.962 14.066 1.00 34.02 246 PRO A CA 1
ATOM 1701 C C . PRO A 1 224 ? 21.975 74.676 15.224 1.00 32.27 246 PRO A C 1
ATOM 1702 O O . PRO A 1 224 ? 22.197 75.857 15.454 1.00 31.35 246 PRO A O 1
ATOM 1706 N N . ILE A 1 225 ? 21.109 73.962 15.927 1.00 31.24 247 ILE A N 1
ATOM 1707 C CA . ILE A 1 225 ? 20.396 74.504 17.077 1.00 29.66 247 ILE A CA 1
ATOM 1708 C C . ILE A 1 225 ? 20.538 73.502 18.203 1.00 30.14 247 ILE A C 1
ATOM 1709 O O . ILE A 1 225 ? 20.084 72.376 18.070 1.00 30.26 247 ILE A O 1
ATOM 1714 N N . THR A 1 226 ? 21.134 73.930 19.311 1.00 30.22 248 THR A N 1
ATOM 1715 C CA . THR A 1 226 ? 21.365 73.084 20.488 1.00 30.89 248 THR A CA 1
ATOM 1716 C C . THR A 1 226 ? 20.800 73.774 21.741 1.00 29.91 248 THR A C 1
ATOM 1717 O O . THR A 1 226 ? 20.978 74.975 21.942 1.00 28.64 248 THR A O 1
ATOM 1721 N N . GLY A 1 227 ? 20.134 73.005 22.592 1.00 29.55 249 GLY A N 1
ATOM 1722 C CA . GLY A 1 227 ? 19.668 73.547 23.845 1.00 28.92 249 GLY A CA 1
ATOM 1723 C C . GLY A 1 227 ? 18.523 72.776 24.430 1.00 28.49 249 GLY A C 1
ATOM 1724 O O . GLY A 1 227 ? 18.487 71.564 24.359 1.00 29.36 249 GLY A O 1
ATOM 1725 N N . THR A 1 228 ? 17.580 73.493 25.013 1.00 27.70 250 THR A N 1
ATOM 1726 C CA A THR A 1 228 ? 16.499 72.880 25.782 0.50 27.42 250 THR A CA 1
ATOM 1727 C CA B THR A 1 228 ? 16.486 72.859 25.725 0.50 27.65 250 THR A CA 1
ATOM 1728 C C . THR A 1 228 ? 15.231 73.698 25.626 1.00 26.43 250 THR A C 1
ATOM 1729 O O . THR A 1 228 ? 15.280 74.872 25.286 1.00 25.80 250 THR A O 1
ATOM 1736 N N . LEU A 1 229 ? 14.102 73.062 25.877 1.00 25.95 251 LEU A N 1
ATOM 1737 C CA . LEU A 1 229 ? 12.855 73.772 25.943 1.00 24.32 251 LEU A CA 1
ATOM 1738 C C . LEU A 1 229 ? 12.030 73.249 27.093 1.00 24.09 251 LEU A C 1
ATOM 1739 O O . LEU A 1 229 ? 12.153 72.109 27.513 1.00 24.14 251 LEU A O 1
ATOM 1744 N N . SER A 1 230 ? 11.179 74.116 27.591 1.00 23.44 252 SER A N 1
ATOM 1745 C CA . SER A 1 230 ? 10.347 73.814 28.713 1.00 23.44 252 SER A CA 1
ATOM 1746 C C . SER A 1 230 ? 9.067 74.625 28.609 1.00 22.16 252 SER A C 1
ATOM 1747 O O . SER A 1 230 ? 9.121 75.834 28.401 1.00 21.29 252 SER A O 1
ATOM 1750 N N . GLY A 1 231 ? 7.918 73.973 28.719 1.00 21.51 253 GLY A N 1
ATOM 1751 C CA . GLY A 1 231 ? 6.666 74.705 28.671 1.00 21.17 253 GLY A CA 1
ATOM 1752 C C . GLY A 1 231 ? 5.479 73.981 29.256 1.00 21.72 253 GLY A C 1
ATOM 1753 O O . GLY A 1 231 ? 5.605 72.896 29.806 1.00 21.48 253 GLY A O 1
ATOM 1754 N N . THR A 1 232 ? 4.315 74.604 29.141 1.00 22.25 254 THR A N 1
ATOM 1755 C CA . THR A 1 232 ? 3.091 74.025 29.647 1.00 23.00 254 THR A CA 1
ATOM 1756 C C . THR A 1 232 ? 1.973 74.217 28.639 1.00 24.00 254 THR A C 1
ATOM 1757 O O . THR A 1 232 ? 1.990 75.158 27.827 1.00 23.49 254 THR A O 1
ATOM 1761 N N . VAL A 1 233 ? 1.011 73.296 28.670 1.00 25.43 255 VAL A N 1
ATOM 1762 C CA . VAL A 1 233 ? -0.243 73.464 27.945 1.00 25.41 255 VAL A CA 1
ATOM 1763 C C . VAL A 1 233 ? -1.349 73.353 28.970 1.00 26.78 255 VAL A C 1
ATOM 1764 O O . VAL A 1 233 ? -1.286 72.516 29.856 1.00 27.15 255 VAL A O 1
ATOM 1768 N N . SER A 1 234 ? -2.345 74.226 28.879 1.00 27.89 256 SER A N 1
ATOM 1769 C CA . SER A 1 234 ? -3.530 74.095 29.692 1.00 28.97 256 SER A CA 1
ATOM 1770 C C . SER A 1 234 ? -4.714 74.826 29.060 1.00 29.93 256 SER A C 1
ATOM 1771 O O . SER A 1 234 ? -4.606 76.009 28.706 1.00 29.10 256 SER A O 1
ATOM 1774 N N . ASN A 1 235 ? -5.841 74.121 28.930 1.00 31.51 257 ASN A N 1
ATOM 1775 C CA . ASN A 1 235 ? -7.065 74.676 28.321 1.00 33.26 257 ASN A CA 1
ATOM 1776 C C . ASN A 1 235 ? -6.770 75.493 27.042 1.00 32.42 257 ASN A C 1
ATOM 1777 O O . ASN A 1 235 ? -7.061 76.706 26.934 1.00 33.20 257 ASN A O 1
ATOM 1782 N N . SER A 1 236 ? -6.135 74.819 26.102 1.00 30.89 258 SER A N 1
ATOM 1783 C CA . SER A 1 236 ? -5.794 75.395 24.804 1.00 30.22 258 SER A CA 1
ATOM 1784 C C . SER A 1 236 ? -4.659 76.427 24.783 1.00 29.26 258 SER A C 1
ATOM 1785 O O . SER A 1 236 ? -4.327 76.880 23.692 1.00 29.17 258 SER A O 1
ATOM 1788 N N . GLU A 1 237 ? -4.069 76.793 25.929 1.00 28.19 259 GLU A N 1
ATOM 1789 C CA A GLU A 1 237 ? -2.996 77.801 25.950 0.50 28.01 259 GLU A CA 1
ATOM 1790 C CA B GLU A 1 237 ? -3.004 77.797 25.959 0.50 28.00 259 GLU A CA 1
ATOM 1791 C C . GLU A 1 237 ? -1.652 77.141 26.194 1.00 27.39 259 GLU A C 1
ATOM 1792 O O . GLU A 1 237 ? -1.527 76.254 27.031 1.00 28.24 259 GLU A O 1
ATOM 1803 N N . THR A 1 238 ? -0.639 77.568 25.461 1.00 26.59 260 THR A N 1
ATOM 1804 C CA . THR A 1 238 ? 0.702 77.095 25.724 1.00 25.77 260 THR A CA 1
ATOM 1805 C C . THR A 1 238 ? 1.642 78.262 26.031 1.00 25.36 260 THR A C 1
ATOM 1806 O O . THR A 1 238 ? 1.438 79.391 25.584 1.00 25.31 260 THR A O 1
ATOM 1810 N N . ASN A 1 239 ? 2.659 77.962 26.824 1.00 24.74 261 ASN A N 1
ATOM 1811 C CA . ASN A 1 239 ? 3.712 78.897 27.166 1.00 24.28 261 ASN A CA 1
ATOM 1812 C C . ASN A 1 239 ? 4.970 78.062 27.148 1.00 23.77 261 ASN A C 1
ATOM 1813 O O . ASN A 1 239 ? 5.044 77.054 27.843 1.00 24.29 261 ASN A O 1
ATOM 1818 N N . ILE A 1 240 ? 5.941 78.441 26.334 1.00 23.00 262 ILE A N 1
ATOM 1819 C CA . ILE A 1 240 ? 7.123 77.628 26.133 1.00 22.38 262 ILE A CA 1
ATOM 1820 C C . ILE A 1 240 ? 8.329 78.552 26.123 1.00 22.79 262 ILE A C 1
ATOM 1821 O O . ILE A 1 240 ? 8.322 79.583 25.467 1.00 21.71 262 ILE A O 1
ATOM 1826 N N . THR A 1 241 ? 9.374 78.168 26.846 1.00 23.53 263 THR A N 1
ATOM 1827 C CA . THR A 1 241 ? 10.652 78.872 26.795 1.00 23.50 263 THR A CA 1
ATOM 1828 C C . THR A 1 241 ? 11.634 77.975 26.089 1.00 23.35 263 THR A C 1
ATOM 1829 O O . THR A 1 241 ? 11.815 76.837 26.500 1.00 23.68 263 THR A O 1
ATOM 1833 N N . PHE A 1 242 ? 12.241 78.471 25.019 1.00 23.14 264 PHE A N 1
ATOM 1834 C CA . PHE A 1 242 ? 13.271 77.751 24.320 1.00 23.68 264 PHE A CA 1
ATOM 1835 C C . PHE A 1 242 ? 14.574 78.451 24.656 1.00 24.00 264 PHE A C 1
ATOM 1836 O O . PHE A 1 242 ? 14.649 79.669 24.543 1.00 24.25 264 PHE A O 1
ATOM 1844 N N . THR A 1 243 ? 15.585 77.695 25.073 1.00 24.46 265 THR A N 1
ATOM 1845 C CA . THR A 1 243 ? 16.913 78.230 25.375 1.00 24.62 265 THR A CA 1
ATOM 1846 C C . THR A 1 243 ? 17.878 77.482 24.489 1.00 25.68 265 THR A C 1
ATOM 1847 O O . THR A 1 243 ? 18.085 76.271 24.656 1.00 25.38 265 THR A O 1
ATOM 1851 N N . PHE A 1 244 ? 18.451 78.174 23.519 1.00 26.19 266 PHE A N 1
ATOM 1852 C CA . PHE A 1 244 ? 19.277 77.475 22.549 1.00 27.40 266 PHE A CA 1
ATOM 1853 C C . PHE A 1 244 ? 20.420 78.308 22.050 1.00 28.64 266 PHE A C 1
ATOM 1854 O O . PHE A 1 244 ? 20.436 79.519 22.202 1.00 28.76 266 PHE A O 1
ATOM 1873 N N . PRO A 1 246 ? 22.567 78.904 18.544 1.00 33.03 268 PRO A N 1
ATOM 1874 C CA . PRO A 1 246 ? 22.745 78.698 17.118 1.00 33.89 268 PRO A CA 1
ATOM 1875 C C . PRO A 1 246 ? 24.215 78.631 16.731 1.00 35.30 268 PRO A C 1
ATOM 1876 O O . PRO A 1 246 ? 25.007 79.474 17.138 1.00 36.13 268 PRO A O 1
ATOM 1880 N N . GLY A 1 247 ? 24.583 77.625 15.961 1.00 36.62 269 GLY A N 1
ATOM 1881 C CA . GLY A 1 247 ? 25.941 77.497 15.489 1.00 37.90 269 GLY A CA 1
ATOM 1882 C C . GLY A 1 247 ? 26.861 77.321 16.667 1.00 38.78 269 GLY A C 1
ATOM 1883 O O . GLY A 1 247 ? 26.568 76.550 17.588 1.00 39.02 269 GLY A O 1
ATOM 1884 N N . ALA A 1 248 ? 27.962 78.065 16.641 1.00 39.62 270 ALA A N 1
ATOM 1885 C CA . ALA A 1 248 ? 28.975 78.021 17.693 1.00 40.10 270 ALA A CA 1
ATOM 1886 C C . ALA A 1 248 ? 28.867 79.246 18.611 1.00 38.71 270 ALA A C 1
ATOM 1887 O O . ALA A 1 248 ? 29.847 79.632 19.243 1.00 39.26 270 ALA A O 1
ATOM 1897 N N . PRO A 1 250 ? 28.630 81.567 21.579 1.00 35.30 272 PRO A N 1
ATOM 1898 C CA . PRO A 1 250 ? 29.025 81.307 22.959 1.00 35.67 272 PRO A CA 1
ATOM 1899 C C . PRO A 1 250 ? 28.063 81.808 24.022 1.00 35.05 272 PRO A C 1
ATOM 1900 O O . PRO A 1 250 ? 28.388 81.760 25.200 1.00 36.42 272 PRO A O 1
ATOM 1904 N N . ILE A 1 251 ? 26.907 82.314 23.618 1.00 34.34 273 ILE A N 1
ATOM 1905 C CA . ILE A 1 251 ? 25.840 82.656 24.548 1.00 33.35 273 ILE A CA 1
ATOM 1906 C C . ILE A 1 251 ? 24.529 82.075 24.024 1.00 32.88 273 ILE A C 1
ATOM 1907 O O . ILE A 1 251 ? 24.337 81.941 22.831 1.00 32.95 273 ILE A O 1
ATOM 1912 N N . ASP A 1 252 ? 23.648 81.702 24.928 1.00 32.94 274 ASP A N 1
ATOM 1913 C CA . ASP A 1 252 ? 22.347 81.208 24.560 1.00 32.91 274 ASP A CA 1
ATOM 1914 C C . ASP A 1 252 ? 21.433 82.364 24.215 1.00 32.40 274 ASP A C 1
ATOM 1915 O O . ASP A 1 252 ? 21.674 83.508 24.615 1.00 32.89 274 ASP A O 1
ATOM 1920 N N . ILE A 1 253 ? 20.408 82.033 23.446 1.00 31.11 275 ILE A N 1
ATOM 1921 C CA . ILE A 1 253 ? 19.304 82.891 23.140 1.00 30.36 275 ILE A CA 1
ATOM 1922 C C . ILE A 1 253 ? 18.111 82.316 23.887 1.00 29.35 275 ILE A C 1
ATOM 1923 O O . ILE A 1 253 ? 18.037 81.110 24.068 1.00 29.33 275 ILE A O 1
ATOM 1928 N N . THR A 1 254 ? 17.172 83.167 24.282 1.00 28.10 276 THR A N 1
ATOM 1929 C CA . THR A 1 254 ? 15.943 82.717 24.900 1.00 27.75 276 THR A CA 1
ATOM 1930 C C . THR A 1 254 ? 14.757 83.177 24.048 1.00 27.06 276 THR A C 1
ATOM 1931 O O . THR A 1 254 ? 14.673 84.339 23.645 1.00 27.20 276 THR A O 1
ATOM 1935 N N . ALA A 1 255 ? 13.837 82.276 23.760 1.00 26.00 277 ALA A N 1
ATOM 1936 C CA . ALA A 1 255 ? 12.626 82.676 23.059 1.00 25.50 277 ALA A CA 1
ATOM 1937 C C . ALA A 1 255 ? 11.453 82.233 23.874 1.00 25.07 277 ALA A C 1
ATOM 1938 O O . ALA A 1 255 ? 11.296 81.068 24.149 1.00 25.26 277 ALA A O 1
ATOM 1948 N N . PHE A 1 257 ? 7.541 81.865 23.852 1.00 23.61 279 PHE A N 1
ATOM 1949 C CA . PHE A 1 257 ? 6.342 81.785 23.061 1.00 23.62 279 PHE A CA 1
ATOM 1950 C C . PHE A 1 257 ? 5.114 81.620 23.919 1.00 23.99 279 PHE A C 1
ATOM 1951 O O . PHE A 1 257 ? 5.128 80.882 24.890 1.00 23.23 279 PHE A O 1
ATOM 1970 N N . GLY A 1 259 ? 0.749 81.168 22.954 1.00 25.93 281 GLY A N 1
ATOM 1971 C CA . GLY A 1 259 ? -0.316 81.128 21.991 1.00 26.27 281 GLY A CA 1
ATOM 1972 C C . GLY A 1 259 ? -1.417 80.167 22.386 1.00 27.11 281 GLY A C 1
ATOM 1973 O O . GLY A 1 259 ? -1.251 79.358 23.293 1.00 26.85 281 GLY A O 1
#

Solvent-accessible surface area: 14039 Å² total

B-factor: mean 33.26, std 10.52, range [17.6, 92.38]

Radius of gyration: 23.91 Å; Cα contacts (8 Å, |Δi|>4): 570; chains: 1; bounding box: 60×71×36 Å

Sequence (227 aa):
TNAQEIAGYEGYSIGNCAFTTDYVGESVATIVPNEDGTINVTYDDSGSGEFLNNIVTSTFEGSGQQVELSNDPAGADFTLTTGSIDEEQQLTLVNNVPSVGGLTIEFIQGTTLPISYHVSGTYNEANLSVSVGSTTYPDITDCVSIRSSDDTVELTLGLSSNLNSSSQTGRANLGDFTVTDDVVTSTDNSIFIEGSINTTDTNNTPITGTTLSGTVSNSEETNITFTFPGAPIDITAFG

Foldseek 3Di:
DALVVQFDADAWKAKDAPDGRHTRLWDWGWAADPVGFTDIWIGRVQWIDDPRWDDVWTKDWDKIQGDVPRRDMIKIKTWDADPVHIWMIWDVVVVIMDMIGDGDGQQQQVQPFDDQQCKWKWKDWDPDIFDIQNGWWGWDDDSAWMKIKIRQCVTAADPVGGHHFAIDIAGGWWDDPPSFKMIKDWRFQAGPVRWTKGGMKDWIDGPSDIDMWTWITHDDTTMIMID

Secondary structure (DSSP, 8-state):
---GGG---BEEEEEE----SB----EEEEEE-TTS-EEEEEE-SS-B---------EEEEE------------EEEEEB--TT--B--EETT---EEEEEEESPPPGGGGT-SB-----B--EETTEEPPPB----B---SSS---EE--GGG---BTTB-------EE------SSSS---EEEEEEE-TT--EEEEEEEEEEETTEEEEEEE--------B---

Organism: Bacteroides fragilis (strain ATCC 25285 / DSM 2151 / CCUG 4856 / JCM 11019 / LMG 10263 / NCTC 9343 / Onslow / VPI 2553 / EN-2) (NCBI:txid272559)

Nearest PDB structures (foldseek):
  3rwx-assembly1_A  TM=9.981E-01  e=1.999E-32  Bacteroides fragilis NCTC 9343
  2wq9-assembly1_A  TM=2.646E-01  e=2.815E+00  Homo sapiens

CATH classification: 2.40.128.340 (+1 more: 2.40.128.350)

InterPro domains:
  IPR024311 Lipocalin-like domain [PF13944] (37-140)
  IPR024311 Lipocalin-like domain [PF13944] (155-282)